Protein AF-Q56RC5-F1 (afdb_monomer_lite)

Radius of gyration: 25.07 Å; chains: 1; bounding box: 56×53×91 Å

Structure (mmCIF, N/CA/C/O backbone):
data_A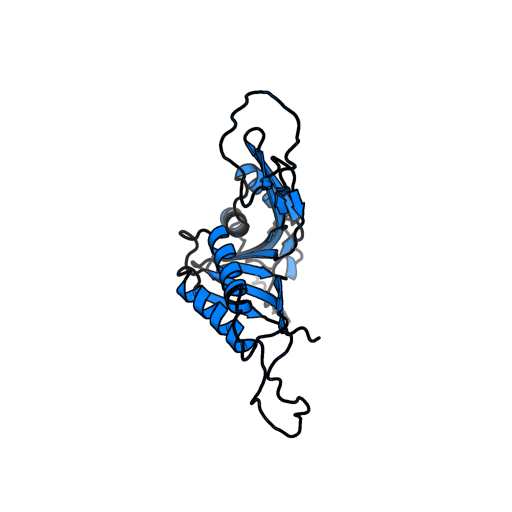F-Q56RC5-F1
#
_entry.id   AF-Q56RC5-F1
#
loop_
_atom_site.group_PDB
_atom_site.id
_atom_site.type_symbol
_atom_site.label_atom_id
_atom_site.label_alt_id
_atom_site.label_comp_id
_atom_site.label_asym_id
_atom_site.label_entity_id
_atom_site.label_seq_id
_atom_site.pdbx_PDB_ins_code
_atom_site.Cartn_x
_atom_site.Cartn_y
_atom_site.Cartn_z
_atom_site.occupancy
_atom_site.B_iso_or_equiv
_atom_site.auth_seq_id
_atom_site.auth_comp_id
_atom_site.auth_asym_id
_atom_site.auth_atom_id
_atom_site.pdbx_PDB_model_num
ATOM 1 N N . SER A 1 1 ? -9.775 -15.243 53.673 1.00 42.72 1 SER A N 1
ATOM 2 C CA . SER A 1 1 ? -10.364 -15.291 52.325 1.00 42.72 1 SER A CA 1
ATOM 3 C C . SER A 1 1 ? -9.288 -15.852 51.428 1.00 42.72 1 SER A C 1
ATOM 5 O O . SER A 1 1 ? -8.198 -15.303 51.461 1.00 42.72 1 SER A O 1
ATOM 7 N N . MET A 1 2 ? -9.510 -17.023 50.835 1.00 41.56 2 MET A N 1
ATOM 8 C CA . MET A 1 2 ? -8.456 -17.802 50.181 1.00 41.56 2 MET A CA 1
ATOM 9 C C . MET A 1 2 ? -8.040 -17.132 48.871 1.00 41.56 2 MET A C 1
ATOM 11 O O . MET A 1 2 ? -8.874 -16.951 47.986 1.00 41.56 2 MET A O 1
ATOM 15 N N . ASP A 1 3 ? -6.760 -16.778 48.789 1.00 47.88 3 ASP A N 1
ATOM 16 C CA . ASP A 1 3 ? -6.066 -16.433 47.554 1.00 47.88 3 ASP A CA 1
ATOM 17 C C . ASP A 1 3 ? -6.242 -17.578 46.552 1.00 47.88 3 ASP A C 1
ATOM 19 O O . ASP A 1 3 ? -5.726 -18.682 46.741 1.00 47.88 3 ASP A O 1
ATOM 23 N N . GLY A 1 4 ? -7.010 -17.323 45.494 1.00 48.72 4 GLY A N 1
ATOM 24 C CA . GLY A 1 4 ? -7.073 -18.195 44.331 1.00 48.72 4 GLY A CA 1
ATOM 25 C C . GLY A 1 4 ? -5.744 -18.115 43.596 1.00 48.72 4 GLY A C 1
ATOM 26 O O . GLY A 1 4 ? -5.553 -17.232 42.768 1.00 48.72 4 GLY A O 1
ATOM 27 N N . GLN A 1 5 ? -4.816 -19.014 43.923 1.00 48.03 5 GLN A N 1
ATOM 28 C CA . GLN A 1 5 ? -3.628 -19.244 43.110 1.00 48.03 5 GLN A CA 1
ATOM 29 C C . GLN A 1 5 ? -4.088 -19.736 41.733 1.00 48.03 5 GLN A C 1
ATOM 31 O O . GLN A 1 5 ? -4.432 -20.909 41.571 1.00 48.03 5 GLN A O 1
ATOM 36 N N . GLU A 1 6 ? -4.137 -18.831 40.752 1.00 65.00 6 GLU A N 1
ATOM 37 C CA . GLU A 1 6 ? -4.273 -19.209 39.348 1.00 65.00 6 GLU A CA 1
ATOM 38 C C . GLU A 1 6 ? -3.138 -20.180 39.019 1.00 65.00 6 GLU A C 1
ATOM 40 O O . GLU A 1 6 ? -1.955 -19.889 39.207 1.00 65.00 6 GLU A O 1
ATOM 45 N N . THR A 1 7 ? -3.514 -21.384 38.595 1.00 65.19 7 THR A N 1
ATOM 46 C CA . THR A 1 7 ? -2.559 -22.397 38.158 1.00 65.19 7 THR A CA 1
ATOM 47 C C . THR A 1 7 ? -1.803 -21.820 36.960 1.00 65.19 7 THR A C 1
ATOM 49 O O . THR A 1 7 ? -2.458 -21.324 36.040 1.00 65.19 7 THR A O 1
ATOM 52 N N . PRO A 1 8 ? -0.457 -21.852 36.937 1.00 68.81 8 PRO A N 1
ATOM 53 C CA . PRO A 1 8 ? 0.296 -21.305 35.818 1.00 68.81 8 PRO A CA 1
ATOM 54 C C . PRO A 1 8 ? -0.155 -21.967 34.515 1.00 68.81 8 PRO A C 1
ATOM 56 O O . PRO A 1 8 ? -0.163 -23.197 34.412 1.00 68.81 8 PRO A O 1
ATOM 59 N N . LEU A 1 9 ? -0.553 -21.159 33.532 1.00 78.12 9 LEU A N 1
ATOM 60 C CA . LEU A 1 9 ? -0.910 -21.665 32.211 1.00 78.12 9 LEU A CA 1
ATOM 61 C C . LEU A 1 9 ? 0.320 -22.334 31.580 1.00 78.12 9 LEU A C 1
ATOM 63 O O . LEU A 1 9 ? 1.418 -21.784 31.603 1.00 78.12 9 LEU A O 1
ATOM 67 N N . GLN A 1 10 ? 0.131 -23.520 30.994 1.00 88.62 10 GLN A N 1
ATOM 68 C CA . GLN A 1 10 ? 1.200 -24.265 30.314 1.00 88.62 10 GLN A CA 1
ATOM 69 C C . GLN A 1 10 ? 1.720 -23.545 29.057 1.00 88.62 10 GLN A C 1
ATOM 71 O O . GLN A 1 10 ? 2.842 -23.794 28.618 1.00 88.62 10 GLN A O 1
ATOM 76 N N . TYR A 1 11 ? 0.902 -22.668 28.474 1.00 90.06 11 TYR A N 1
ATOM 77 C CA . TYR A 1 11 ? 1.178 -21.960 27.231 1.00 90.06 11 TYR A CA 1
ATOM 78 C C . TYR A 1 11 ? 0.829 -20.479 27.377 1.00 90.06 11 TYR A C 1
ATOM 80 O O . TYR A 1 11 ? -0.137 -20.132 28.058 1.00 90.06 11 TYR A O 1
ATOM 88 N N . GLU A 1 12 ? 1.590 -19.621 26.698 1.00 92.31 12 GLU A N 1
ATOM 89 C CA . GLU A 1 12 ? 1.395 -18.172 26.679 1.00 92.31 12 GLU A CA 1
ATOM 90 C C . GLU A 1 12 ? 1.055 -17.691 25.263 1.00 92.31 12 GLU A C 1
ATOM 92 O O . GLU A 1 12 ? 1.672 -18.105 24.280 1.00 92.31 12 GLU A O 1
ATOM 97 N N . ILE A 1 13 ? 0.073 -16.794 25.161 1.00 94.06 13 ILE A N 1
ATOM 98 C CA . ILE A 1 13 ? -0.260 -16.090 23.920 1.00 94.06 13 ILE A CA 1
ATOM 99 C C . ILE A 1 13 ? 0.761 -14.966 23.696 1.00 94.06 13 ILE A C 1
ATOM 101 O O . ILE A 1 13 ? 0.729 -13.960 24.408 1.00 94.06 13 ILE A O 1
ATOM 105 N N . THR A 1 14 ? 1.629 -15.124 22.692 1.00 95.00 14 THR A N 1
ATOM 106 C CA . THR A 1 14 ? 2.654 -14.130 22.321 1.00 95.00 14 THR A CA 1
ATOM 107 C C . THR A 1 14 ? 2.113 -12.996 21.453 1.00 95.00 14 THR A C 1
ATOM 109 O O . THR A 1 14 ? 2.645 -11.891 21.494 1.00 95.00 14 THR A O 1
ATOM 112 N N . ASP A 1 15 ? 1.075 -13.265 20.659 1.00 95.94 15 ASP A N 1
ATOM 113 C CA . ASP A 1 15 ? 0.383 -12.263 19.851 1.00 95.94 15 ASP A CA 1
ATOM 114 C C . ASP A 1 15 ? -1.086 -12.653 19.647 1.00 95.94 15 ASP A C 1
ATOM 116 O O . ASP A 1 15 ? -1.429 -13.838 19.607 1.00 95.94 15 ASP A O 1
ATOM 120 N N . HIS A 1 16 ? -1.957 -11.654 19.548 1.00 96.69 16 HIS A N 1
ATOM 121 C CA . HIS A 1 16 ? -3.401 -11.827 19.418 1.00 96.69 16 HIS A CA 1
ATOM 122 C C . HIS A 1 16 ? -4.045 -10.607 18.775 1.00 96.69 16 HIS A C 1
ATOM 124 O O . HIS A 1 16 ? -3.599 -9.474 18.928 1.00 96.69 16 HIS A O 1
ATOM 130 N N . GLY A 1 17 ? -5.155 -10.835 18.092 1.00 97.19 17 GLY A N 1
ATOM 131 C CA . GLY A 1 17 ? -5.924 -9.785 17.451 1.00 97.19 17 GLY A CA 1
ATOM 132 C C . GLY A 1 17 ? -7.141 -10.389 16.777 1.00 97.19 17 GLY A C 1
ATOM 133 O O . GLY A 1 17 ? -7.141 -11.559 16.399 1.00 97.19 17 GLY A O 1
ATOM 134 N N . TYR A 1 18 ? -8.201 -9.607 16.655 1.00 98.69 18 TYR A N 1
ATOM 135 C CA . TYR A 1 18 ? -9.416 -10.040 15.975 1.00 98.69 18 TYR A CA 1
ATOM 136 C C . TYR A 1 18 ? -10.035 -8.865 15.235 1.00 98.69 18 TYR A C 1
ATOM 138 O O . TYR A 1 18 ? -9.821 -7.706 15.592 1.00 98.69 18 TYR A O 1
ATOM 146 N N . GLY A 1 19 ? -10.819 -9.152 14.202 1.00 98.44 19 GLY A N 1
ATOM 147 C CA . GLY A 1 19 ? -11.221 -8.092 13.302 1.00 98.44 19 GLY A CA 1
ATOM 148 C C . GLY A 1 19 ? -12.269 -8.459 12.276 1.00 98.44 19 GLY A C 1
ATOM 149 O O . GLY A 1 19 ? -12.891 -9.525 12.317 1.00 98.44 19 GLY A O 1
ATOM 150 N N . LYS A 1 20 ? -12.459 -7.531 11.345 1.00 98.56 20 LYS A N 1
ATOM 151 C CA . LYS A 1 20 ? -13.287 -7.704 10.162 1.00 98.56 20 LYS A CA 1
ATOM 152 C C . LYS A 1 20 ? -12.481 -7.341 8.926 1.00 98.56 20 LYS A C 1
ATOM 154 O O . LYS A 1 20 ? -12.003 -6.220 8.827 1.00 98.56 20 LYS A O 1
ATOM 159 N N . ASP A 1 21 ? -12.444 -8.264 7.976 1.00 98.25 21 ASP A N 1
ATOM 160 C CA . ASP A 1 21 ? -11.814 -8.081 6.671 1.00 98.25 21 ASP A CA 1
ATOM 161 C C . ASP A 1 21 ? -12.844 -7.934 5.548 1.00 98.25 21 ASP A C 1
ATOM 163 O O . ASP A 1 21 ? -14.040 -8.211 5.727 1.00 98.25 21 ASP A O 1
ATOM 167 N N . ALA A 1 22 ? -12.356 -7.516 4.379 1.00 97.12 22 ALA A N 1
ATOM 168 C CA . ALA A 1 22 ? -13.111 -7.398 3.133 1.00 97.12 22 ALA A CA 1
ATOM 169 C C . ALA A 1 22 ? -14.360 -6.495 3.230 1.00 97.12 22 ALA A C 1
ATOM 171 O O . ALA A 1 22 ? -15.379 -6.732 2.568 1.00 97.12 22 ALA A O 1
ATOM 172 N N . VAL A 1 23 ? -14.312 -5.440 4.056 1.00 98.62 23 VAL A N 1
ATOM 173 C CA . VAL A 1 23 ? -15.400 -4.457 4.149 1.00 98.62 23 VAL A CA 1
ATOM 174 C C . VAL A 1 23 ? -15.303 -3.489 2.973 1.00 98.62 23 VAL A C 1
ATOM 176 O O . VAL A 1 23 ? -14.521 -2.542 2.992 1.00 98.62 23 VAL A O 1
ATOM 179 N N . LYS A 1 24 ? -16.117 -3.717 1.938 1.00 98.19 24 LYS A N 1
ATOM 180 C CA . LYS A 1 24 ? -16.166 -2.852 0.750 1.00 98.19 24 LYS A CA 1
ATOM 181 C C . LYS A 1 24 ? -16.996 -1.601 1.003 1.00 98.19 24 LYS A C 1
ATOM 183 O O . LYS A 1 24 ? -18.137 -1.703 1.463 1.00 98.19 24 LYS A O 1
ATOM 188 N N . VAL A 1 25 ? -16.453 -0.436 0.657 1.00 97.94 25 VAL A N 1
ATOM 189 C CA . VAL A 1 25 ? -17.131 0.861 0.761 1.00 97.94 25 VAL A CA 1
ATOM 190 C C . VAL A 1 25 ? -16.877 1.710 -0.483 1.00 97.94 25 VAL A C 1
ATOM 192 O O . VAL A 1 25 ? -15.740 2.017 -0.816 1.00 97.94 25 VAL A O 1
ATOM 195 N N . LEU A 1 26 ? -17.955 2.128 -1.152 1.00 97.56 26 LEU A N 1
ATOM 196 C CA . LEU A 1 26 ? -17.929 3.089 -2.255 1.00 97.56 26 LEU A CA 1
ATOM 197 C C . LEU A 1 26 ? -18.498 4.427 -1.771 1.00 97.56 26 LEU A C 1
ATOM 199 O O . LEU A 1 26 ? -19.685 4.534 -1.455 1.00 97.56 26 LEU A O 1
ATOM 203 N N . HIS A 1 27 ? -17.664 5.461 -1.752 1.00 95.56 27 HIS A N 1
ATOM 204 C CA . HIS A 1 27 ? -18.068 6.832 -1.470 1.00 95.56 27 HIS A CA 1
ATOM 205 C C . HIS A 1 27 ? -18.223 7.620 -2.777 1.00 95.56 27 HIS A C 1
ATOM 207 O O . HIS A 1 27 ? -17.307 7.673 -3.597 1.00 95.56 27 HIS A O 1
ATOM 213 N N . VAL A 1 28 ? -19.388 8.251 -2.971 1.00 95.88 28 VAL A N 1
ATOM 214 C CA . VAL A 1 28 ? -19.720 9.033 -4.175 1.00 95.88 28 VAL A CA 1
ATOM 215 C C . VAL A 1 28 ? -20.027 10.477 -3.787 1.00 95.88 28 VAL A C 1
ATOM 217 O O . VAL A 1 28 ? -21.023 10.736 -3.111 1.00 95.88 28 VAL A O 1
ATOM 220 N N . SER A 1 29 ? -19.228 11.429 -4.274 1.00 94.06 29 SER A N 1
ATOM 221 C CA . SER A 1 29 ? -19.516 12.862 -4.145 1.00 94.06 29 SER A CA 1
ATOM 222 C C . SER A 1 29 ? -20.181 13.380 -5.417 1.00 94.06 29 SER A C 1
ATOM 224 O O . SER A 1 29 ? -19.635 13.243 -6.513 1.00 94.06 29 SER A O 1
ATOM 226 N N . ARG A 1 30 ? -21.368 13.979 -5.284 1.00 94.88 30 ARG A N 1
ATOM 227 C CA . ARG A 1 30 ? -22.126 14.564 -6.400 1.00 94.88 30 ARG A CA 1
ATOM 228 C C . ARG A 1 30 ? -22.114 16.083 -6.264 1.00 94.88 30 ARG A C 1
ATOM 230 O O . ARG A 1 30 ? -22.795 16.623 -5.395 1.00 94.88 30 ARG A O 1
ATOM 237 N N . LYS A 1 31 ? -21.317 16.766 -7.091 1.00 91.12 31 LYS A N 1
ATOM 238 C CA . LYS A 1 31 ? -21.230 18.233 -7.138 1.00 91.12 31 LYS A CA 1
ATOM 239 C C . LYS A 1 31 ? -21.638 18.707 -8.533 1.00 91.12 31 LYS A C 1
ATOM 241 O O . LYS A 1 31 ? -20.814 18.791 -9.439 1.00 91.12 31 LYS A O 1
ATOM 246 N N . GLY A 1 32 ? -22.930 18.984 -8.709 1.00 95.31 32 GLY A N 1
ATOM 247 C CA . GLY A 1 32 ? -23.494 19.245 -10.036 1.00 95.31 32 GLY A CA 1
ATOM 248 C C . GLY A 1 32 ? -23.381 18.009 -10.945 1.00 95.31 32 GLY A C 1
ATOM 249 O O . GLY A 1 32 ? -23.495 16.891 -10.441 1.00 95.31 32 GLY A O 1
ATOM 250 N N . PRO A 1 33 ? -23.155 18.173 -12.263 1.00 95.25 33 PRO A N 1
ATOM 251 C CA . PRO A 1 33 ? -23.098 17.044 -13.194 1.00 95.25 33 PRO A CA 1
ATOM 252 C C . PRO A 1 33 ? -21.848 16.171 -13.018 1.00 95.25 33 PRO A C 1
ATOM 254 O O . PRO A 1 33 ? -21.866 15.006 -13.415 1.00 95.25 33 PRO A O 1
ATOM 257 N N . VAL A 1 34 ? -20.771 16.712 -12.434 1.00 95.31 34 VAL A N 1
ATOM 258 C CA . VAL A 1 34 ? -19.493 16.014 -12.259 1.00 95.31 34 VAL A CA 1
ATOM 259 C C . VAL A 1 34 ? -19.485 15.281 -10.918 1.00 95.31 34 VAL A C 1
ATOM 261 O O . VAL A 1 34 ? -19.552 15.886 -9.847 1.00 95.31 34 VAL A O 1
ATOM 264 N N . HIS A 1 35 ? -19.388 13.956 -10.969 1.00 96.25 35 HIS A N 1
ATOM 265 C CA . HIS A 1 35 ? -19.308 13.100 -9.787 1.00 96.25 35 HIS A CA 1
ATOM 266 C C . HIS A 1 35 ? -17.870 12.639 -9.557 1.00 96.25 35 HIS A C 1
ATOM 268 O O . HIS A 1 35 ? -17.143 12.407 -10.521 1.00 96.25 35 HIS A O 1
ATOM 274 N N . THR A 1 36 ? -17.464 12.437 -8.306 1.00 95.38 36 THR A N 1
ATOM 275 C CA . THR A 1 36 ? -16.214 11.747 -7.947 1.00 95.38 36 THR A CA 1
ATOM 276 C C . THR A 1 36 ? -16.521 10.501 -7.128 1.00 95.38 36 THR A C 1
ATOM 278 O O . THR A 1 36 ? -17.512 10.468 -6.394 1.00 95.38 36 THR A O 1
ATOM 281 N N . ILE A 1 37 ? -15.685 9.472 -7.272 1.00 96.00 37 ILE A N 1
ATOM 282 C CA . ILE A 1 37 ? -15.816 8.219 -6.531 1.00 96.00 37 ILE A CA 1
ATOM 283 C C . ILE A 1 37 ? -14.500 7.829 -5.874 1.00 96.00 37 ILE A C 1
ATOM 285 O O . ILE A 1 37 ? -13.430 8.140 -6.399 1.00 96.00 37 ILE A O 1
ATOM 289 N N . GLN A 1 38 ? -14.611 7.122 -4.757 1.00 95.62 38 GLN A N 1
ATOM 290 C CA . GLN A 1 38 ? -13.535 6.361 -4.133 1.00 95.62 38 GLN A CA 1
ATOM 291 C C . GLN A 1 38 ? -14.131 5.059 -3.618 1.00 95.62 38 GLN A C 1
ATOM 293 O O . GLN A 1 38 ? -15.121 5.088 -2.888 1.00 95.62 38 GLN A O 1
ATOM 298 N N . GLU A 1 39 ? -13.560 3.931 -4.025 1.00 97.56 39 GLU A N 1
ATOM 299 C CA . GLU A 1 39 ? -13.955 2.617 -3.529 1.00 97.56 39 GLU A CA 1
ATOM 300 C C . GLU A 1 39 ? -12.772 1.969 -2.833 1.00 97.56 39 GLU A C 1
ATOM 302 O O . GLU A 1 39 ? -11.698 1.869 -3.426 1.00 97.56 39 GLU A O 1
ATOM 307 N N . PHE A 1 40 ? -12.988 1.552 -1.589 1.00 98.31 40 PHE A N 1
ATOM 308 C CA . PHE A 1 40 ? -11.993 0.914 -0.743 1.00 98.31 40 PHE A CA 1
ATOM 309 C C . PHE A 1 40 ? -12.467 -0.460 -0.279 1.00 98.31 40 PHE A C 1
ATOM 311 O O . PHE A 1 40 ? -13.663 -0.683 -0.067 1.00 98.31 40 PHE A O 1
ATOM 318 N N . GLU A 1 41 ? -11.507 -1.342 -0.041 1.00 98.56 41 GLU A N 1
ATOM 319 C CA . GLU A 1 41 ? -11.674 -2.549 0.755 1.00 98.56 41 GLU A CA 1
ATOM 320 C C . GLU A 1 41 ? -10.912 -2.376 2.071 1.00 98.56 41 GLU A C 1
ATOM 322 O O . GLU A 1 41 ? -9.729 -2.043 2.068 1.00 98.56 41 GLU A O 1
ATOM 327 N N . VAL A 1 42 ? -11.617 -2.523 3.195 1.00 98.81 42 VAL A N 1
ATOM 328 C CA . VAL A 1 42 ? -11.118 -2.167 4.531 1.00 98.81 42 VAL A CA 1
ATOM 329 C C . VAL A 1 42 ? -11.043 -3.405 5.422 1.00 98.81 42 VAL A C 1
ATOM 331 O O . VAL A 1 42 ? -12.005 -4.178 5.497 1.00 98.81 42 VAL A O 1
ATOM 334 N N . GLY A 1 43 ? -9.918 -3.548 6.120 1.00 98.81 43 GLY A N 1
ATOM 335 C CA . GLY A 1 43 ? -9.703 -4.464 7.235 1.00 98.81 43 GLY A CA 1
ATOM 336 C C . GLY A 1 43 ? -9.518 -3.687 8.539 1.00 98.81 43 GLY A C 1
ATOM 337 O O . GLY A 1 43 ? -8.809 -2.682 8.565 1.00 98.81 43 GLY A O 1
ATOM 338 N N . THR A 1 44 ? -10.172 -4.115 9.617 1.00 98.81 44 THR A N 1
ATOM 339 C CA . THR A 1 44 ? -9.993 -3.544 10.962 1.00 98.81 44 THR A CA 1
ATOM 340 C C . THR A 1 44 ? -9.686 -4.653 11.952 1.00 98.81 44 THR A C 1
ATOM 342 O O . THR A 1 44 ? -10.523 -5.535 12.132 1.00 98.81 44 THR A O 1
ATOM 345 N N . HIS A 1 45 ? -8.546 -4.583 12.635 1.00 98.81 45 HIS A N 1
ATOM 346 C CA . HIS A 1 45 ? -8.123 -5.549 13.648 1.00 98.81 45 HIS A CA 1
ATOM 347 C C . HIS A 1 45 ? -7.805 -4.833 14.955 1.00 98.81 45 HIS A C 1
ATOM 349 O O . HIS A 1 45 ? -7.144 -3.796 14.976 1.00 98.81 45 HIS A O 1
ATOM 355 N N . LEU A 1 46 ? -8.305 -5.382 16.058 1.00 98.81 46 LEU A N 1
ATOM 356 C CA . LEU A 1 46 ? -8.150 -4.833 17.397 1.00 98.81 46 LEU A CA 1
ATOM 357 C C . LEU A 1 46 ? -7.399 -5.825 18.281 1.00 98.81 46 LEU A C 1
ATOM 359 O O . LEU A 1 46 ? -7.725 -7.016 18.312 1.00 98.81 46 LEU A O 1
ATOM 363 N N . LYS A 1 47 ? -6.451 -5.304 19.058 1.00 98.50 47 LYS A N 1
ATOM 364 C CA . LYS A 1 47 ? -5.830 -5.995 20.189 1.00 98.50 47 LYS A CA 1
ATOM 365 C C . LYS A 1 47 ? -6.408 -5.431 21.480 1.00 98.50 47 LYS A C 1
ATOM 367 O O . LYS A 1 47 ? -6.511 -4.212 21.633 1.00 98.50 47 LYS A O 1
ATOM 372 N N . LEU A 1 48 ? -6.817 -6.303 22.395 1.00 98.38 48 LEU A N 1
ATOM 373 C CA . LEU A 1 48 ? -7.356 -5.918 23.701 1.00 98.38 48 LEU A CA 1
ATOM 374 C C . LEU A 1 48 ? -6.331 -6.205 24.798 1.00 98.38 48 LEU A C 1
ATOM 376 O O . LEU A 1 48 ? -5.575 -7.171 24.690 1.00 98.38 48 LEU A O 1
ATOM 380 N N . TYR A 1 49 ? -6.366 -5.420 25.879 1.00 97.06 49 TYR A N 1
ATOM 381 C CA . TYR A 1 49 ? -5.521 -5.669 27.054 1.00 97.06 49 TYR A CA 1
ATOM 382 C C . TYR A 1 49 ? -5.847 -6.999 27.744 1.00 97.06 49 TYR A C 1
ATOM 384 O O . TYR A 1 49 ? -4.952 -7.722 28.182 1.00 97.06 49 TYR A O 1
ATOM 392 N N . SER A 1 50 ? -7.139 -7.316 27.869 1.00 96.00 50 SER A N 1
ATOM 393 C CA . SER A 1 50 ? -7.582 -8.592 28.427 1.00 96.00 50 SER A CA 1
ATOM 394 C C . SER A 1 50 ? -7.493 -9.697 27.379 1.00 96.00 50 SER A C 1
ATOM 396 O O . SER A 1 50 ? -7.750 -9.458 26.203 1.00 96.00 50 SER A O 1
ATOM 398 N N . LYS A 1 51 ? -7.188 -10.916 27.834 1.00 96.50 51 LYS A N 1
ATOM 399 C CA . LYS A 1 51 ? -7.220 -12.153 27.035 1.00 96.50 51 LYS A CA 1
ATOM 400 C C . LYS A 1 51 ? -8.292 -13.135 27.539 1.00 96.50 51 LYS A C 1
ATOM 402 O O . LYS A 1 51 ? -8.181 -14.346 27.353 1.00 96.50 51 LYS A O 1
ATOM 407 N N . LYS A 1 52 ? -9.298 -12.643 28.278 1.00 96.31 52 LYS A N 1
ATOM 408 C CA . LYS A 1 52 ? -10.342 -13.478 28.910 1.00 96.31 52 LYS A CA 1
ATOM 409 C C . LYS A 1 52 ? -11.297 -14.118 27.896 1.00 96.31 52 LYS A C 1
ATOM 411 O O . LYS A 1 52 ? -11.893 -15.153 28.175 1.00 96.31 52 LYS A O 1
ATOM 416 N N . ASP A 1 53 ? -11.426 -13.519 26.723 1.00 97.56 53 ASP A N 1
ATOM 417 C CA . ASP A 1 53 ? -12.064 -14.096 25.545 1.00 97.56 53 ASP A CA 1
ATOM 418 C C . ASP A 1 53 ? -11.350 -15.384 25.106 1.00 97.56 53 ASP A C 1
ATOM 420 O O . ASP A 1 53 ? -12.010 -16.402 24.917 1.00 97.56 53 ASP A O 1
ATOM 424 N N . TYR A 1 54 ? -10.014 -15.386 25.067 1.00 96.38 54 TYR A N 1
ATOM 425 C CA . TYR A 1 54 ? -9.221 -16.577 24.739 1.00 96.38 54 TYR A CA 1
ATOM 426 C C . TYR A 1 54 ? -9.214 -17.614 25.866 1.00 96.38 54 TYR A C 1
ATOM 428 O O . TYR A 1 54 ? -9.533 -18.778 25.637 1.00 96.38 54 TYR A O 1
ATOM 436 N N . TYR A 1 55 ? -8.852 -17.214 27.089 1.00 95.12 55 TYR A N 1
ATOM 437 C CA . TYR A 1 55 ? -8.641 -18.172 28.181 1.00 95.12 55 TYR A CA 1
ATOM 438 C C . TYR A 1 55 ? -9.939 -18.688 28.814 1.00 95.12 55 TYR A C 1
ATOM 440 O O . TYR A 1 55 ? -9.956 -19.794 29.347 1.00 95.12 55 TYR A O 1
ATOM 448 N N . GLN A 1 56 ? -11.015 -17.895 28.790 1.00 96.25 56 GLN A N 1
ATOM 449 C CA . GLN A 1 56 ? -12.257 -18.189 29.520 1.00 96.25 56 GLN A CA 1
ATOM 450 C C . GLN A 1 56 ? -13.504 -18.180 28.622 1.00 96.25 56 GLN A C 1
ATOM 452 O O . GLN A 1 56 ? -14.601 -18.444 29.112 1.00 96.25 56 GLN A O 1
ATOM 457 N N . GLY A 1 57 ? -13.384 -17.834 27.334 1.00 96.88 57 GLY A N 1
ATOM 458 C CA . GLY A 1 57 ? -14.545 -17.640 26.459 1.00 96.88 57 GLY A CA 1
ATOM 459 C C . GLY A 1 57 ? -15.421 -16.447 26.860 1.00 96.88 57 GLY A C 1
ATOM 460 O O . GLY A 1 57 ? -16.603 -16.395 26.513 1.00 96.88 57 GLY A O 1
ATOM 461 N N . ASN A 1 58 ? -14.884 -15.498 27.635 1.00 97.94 58 ASN A N 1
ATOM 462 C CA . ASN A 1 58 ? -15.646 -14.366 28.153 1.00 97.94 58 ASN A CA 1
ATOM 463 C C . ASN A 1 58 ? -15.609 -13.175 27.183 1.00 97.94 58 ASN A C 1
ATOM 465 O O . ASN A 1 58 ? -14.672 -12.381 27.172 1.00 97.94 58 ASN A O 1
ATOM 469 N N . ASN A 1 59 ? -16.695 -12.995 26.434 1.00 98.44 59 ASN A N 1
ATOM 470 C CA . ASN A 1 59 ? -16.791 -11.989 25.373 1.00 98.44 59 ASN A CA 1
ATOM 471 C C . ASN A 1 59 ? -17.159 -10.568 25.845 1.00 98.44 59 ASN A C 1
ATOM 473 O O . ASN A 1 59 ? -17.476 -9.721 25.015 1.00 98.44 59 ASN A O 1
ATOM 477 N N . SER A 1 60 ? -17.163 -10.274 27.150 1.00 98.12 60 SER A N 1
ATOM 478 C CA . SER A 1 60 ? -17.654 -8.975 27.657 1.00 98.12 60 SER A CA 1
ATOM 479 C C . SER A 1 60 ? -16.838 -7.748 27.219 1.00 98.12 60 SER A C 1
ATOM 481 O O . SER A 1 60 ? -17.381 -6.647 27.240 1.00 98.12 60 SER A O 1
ATOM 483 N N . ASP A 1 61 ? -15.590 -7.931 26.773 1.00 98.12 61 ASP A N 1
ATOM 484 C CA . ASP A 1 61 ? -14.750 -6.853 26.214 1.00 98.12 61 ASP A CA 1
ATOM 485 C C . ASP A 1 61 ? -14.718 -6.869 24.669 1.00 98.12 61 ASP A C 1
ATOM 487 O O . ASP A 1 61 ? -14.028 -6.068 24.045 1.00 98.12 61 ASP A O 1
ATOM 491 N N . ILE A 1 62 ? -15.445 -7.783 24.017 1.00 98.62 62 ILE A N 1
ATOM 492 C CA . ILE A 1 62 ? -15.405 -7.924 22.558 1.00 98.62 62 ILE A CA 1
ATOM 493 C C . ILE A 1 62 ? -16.267 -6.852 21.884 1.00 98.62 62 ILE A C 1
ATOM 495 O O . ILE A 1 62 ? -17.493 -6.818 22.006 1.00 98.62 62 ILE A O 1
ATOM 499 N N . VAL A 1 63 ? -15.625 -6.031 21.055 1.00 98.56 63 VAL A N 1
ATOM 500 C CA . VAL A 1 63 ? -16.278 -5.193 20.049 1.00 98.56 63 VAL A CA 1
ATOM 501 C C . VAL A 1 63 ? -16.598 -6.073 18.845 1.00 98.56 63 VAL A C 1
ATOM 503 O O . VAL A 1 63 ? -15.748 -6.297 17.983 1.00 98.56 63 VAL A O 1
ATOM 506 N N . ALA A 1 64 ? -17.834 -6.574 18.787 1.00 98.62 64 ALA A N 1
ATOM 507 C CA . ALA A 1 64 ? -18.290 -7.484 17.735 1.00 98.62 64 ALA A CA 1
ATOM 508 C C . ALA A 1 64 ? -17.830 -7.049 16.329 1.00 98.62 64 ALA A C 1
ATOM 510 O O . ALA A 1 64 ? -17.918 -5.875 15.963 1.00 98.62 64 ALA A O 1
ATOM 511 N N . THR A 1 65 ? -17.382 -8.001 15.510 1.00 98.44 65 THR A N 1
ATOM 512 C CA . THR A 1 65 ? -16.833 -7.717 14.170 1.00 98.44 65 THR A CA 1
ATOM 513 C C . THR A 1 65 ? -17.872 -7.083 13.236 1.00 98.44 65 THR A C 1
ATOM 515 O O . THR A 1 65 ? -17.527 -6.279 12.370 1.00 98.44 65 THR A O 1
ATOM 518 N N . ASP A 1 66 ? -19.165 -7.360 13.450 1.00 98.56 66 ASP A N 1
ATOM 519 C CA . ASP A 1 66 ? -20.254 -6.653 12.766 1.00 98.56 66 ASP A CA 1
ATOM 520 C C . ASP A 1 66 ? -20.338 -5.173 13.171 1.00 98.56 66 ASP A C 1
ATOM 522 O O . ASP A 1 66 ? -20.524 -4.308 12.317 1.00 98.56 66 ASP A O 1
ATOM 526 N N . SER A 1 67 ? -20.110 -4.852 14.448 1.00 98.62 67 SER A N 1
ATOM 527 C CA . SER A 1 67 ? -20.012 -3.466 14.915 1.00 98.62 67 SER A CA 1
ATOM 528 C C . SER A 1 67 ? -18.814 -2.751 14.296 1.00 98.62 67 SER A C 1
ATOM 530 O O . SER A 1 67 ? -18.954 -1.597 13.902 1.00 98.62 67 SER A O 1
ATOM 532 N N . GLN A 1 68 ? -17.669 -3.424 14.131 1.00 98.75 68 GLN A N 1
ATOM 533 C CA . GLN A 1 68 ? -16.511 -2.851 13.432 1.00 98.75 68 GLN A CA 1
ATOM 534 C C . GLN A 1 68 ? -16.847 -2.516 11.966 1.00 98.75 68 GLN A C 1
ATOM 536 O O . GLN A 1 68 ? -16.643 -1.382 11.533 1.00 98.75 68 GLN A O 1
ATOM 541 N N . LYS A 1 69 ? -17.482 -3.447 11.235 1.00 98.75 69 LYS A N 1
ATOM 542 C CA . LYS A 1 69 ? -18.018 -3.215 9.878 1.00 98.75 69 LYS A CA 1
ATOM 543 C C . LYS A 1 69 ? -18.965 -2.008 9.835 1.00 98.75 69 LYS A C 1
ATOM 545 O O . LYS A 1 69 ? -18.852 -1.147 8.966 1.00 98.75 69 LYS A O 1
ATOM 550 N N . ASN A 1 70 ? -19.905 -1.932 10.777 1.00 98.56 70 ASN A N 1
ATOM 551 C CA . ASN A 1 70 ? -20.869 -0.833 10.841 1.00 98.56 70 ASN A CA 1
ATOM 552 C C . ASN A 1 70 ? -20.175 0.509 11.126 1.00 98.56 70 ASN A C 1
ATOM 554 O O . ASN A 1 70 ? -20.549 1.520 10.531 1.00 98.56 70 ASN A O 1
ATOM 558 N N . THR A 1 71 ? -19.134 0.527 11.962 1.00 98.62 71 THR A N 1
ATOM 559 C CA . THR A 1 71 ? -18.296 1.711 12.199 1.00 98.62 71 THR A CA 1
ATOM 560 C C . THR A 1 71 ? -17.646 2.207 10.909 1.00 98.62 71 THR A C 1
ATOM 562 O O . THR A 1 71 ? -17.718 3.407 10.643 1.00 98.62 71 THR A O 1
ATOM 565 N N . VAL A 1 72 ? -17.097 1.315 10.071 1.00 98.69 72 VAL A N 1
ATOM 566 C CA . VAL A 1 72 ? -16.537 1.685 8.754 1.00 98.69 72 VAL A CA 1
ATOM 567 C C . VAL A 1 72 ? -17.571 2.448 7.921 1.00 98.69 72 VAL A C 1
ATOM 569 O O . VAL A 1 72 ? -17.306 3.563 7.470 1.00 98.69 72 VAL A O 1
ATOM 572 N N . TYR A 1 73 ? -18.787 1.911 7.785 1.00 98.50 73 TYR A N 1
ATOM 573 C CA . TYR A 1 73 ? -19.854 2.569 7.023 1.00 98.50 73 TYR A CA 1
ATOM 574 C C . TYR A 1 73 ? -20.304 3.903 7.626 1.00 98.50 73 TYR A C 1
ATOM 576 O O . TYR A 1 73 ? -20.515 4.877 6.899 1.00 98.50 73 TYR A O 1
ATOM 584 N N . LEU A 1 74 ? -20.461 3.964 8.950 1.00 98.25 74 LEU A N 1
ATOM 585 C CA . LEU A 1 74 ? -20.930 5.164 9.638 1.00 98.25 74 LEU A CA 1
ATOM 586 C C . LEU A 1 74 ? -19.913 6.305 9.550 1.00 98.25 74 LEU A C 1
ATOM 588 O O . LEU A 1 74 ? -20.313 7.442 9.294 1.00 98.25 74 LEU A O 1
ATOM 592 N N . LEU A 1 75 ? -18.619 6.022 9.724 1.00 98.00 75 LEU A N 1
ATOM 593 C CA . LEU A 1 75 ? -17.573 7.040 9.624 1.00 98.00 75 LEU A CA 1
ATOM 594 C C . LEU A 1 75 ? -17.382 7.512 8.182 1.00 98.00 75 LEU A C 1
ATOM 596 O O . LEU A 1 75 ? -17.348 8.722 7.964 1.00 98.00 75 LEU A O 1
ATOM 600 N N . ALA A 1 76 ? -17.382 6.599 7.202 1.00 97.25 76 ALA A N 1
ATOM 601 C CA . ALA A 1 76 ? -17.345 6.961 5.783 1.00 97.25 76 ALA A CA 1
ATOM 602 C C . ALA A 1 76 ? -18.510 7.886 5.401 1.00 97.25 76 ALA A C 1
ATOM 604 O O . ALA A 1 76 ? -18.320 8.888 4.717 1.00 97.25 76 ALA A O 1
ATOM 605 N N . LYS A 1 77 ? -19.727 7.591 5.878 1.00 95.50 77 LYS A N 1
ATOM 606 C CA . LYS A 1 77 ? -20.904 8.439 5.637 1.00 95.50 77 LYS A CA 1
ATOM 607 C C . LYS A 1 77 ? -20.805 9.795 6.338 1.00 95.50 77 LYS A C 1
ATOM 609 O O . LYS A 1 77 ? -21.253 10.796 5.786 1.00 95.50 77 LYS A O 1
ATOM 614 N N . LYS A 1 78 ? -20.294 9.824 7.572 1.00 95.69 78 LYS A N 1
ATOM 615 C CA . LYS A 1 78 ? -20.286 11.025 8.418 1.00 95.69 78 LYS A CA 1
ATOM 616 C C . LYS A 1 78 ? -19.197 12.020 8.026 1.00 95.69 78 LYS A C 1
ATOM 618 O O . LYS A 1 78 ? -19.454 13.219 8.046 1.00 95.69 78 LYS A O 1
ATOM 623 N N . TYR A 1 79 ? -18.004 11.530 7.710 1.00 94.69 79 TYR A N 1
ATOM 624 C CA . TYR A 1 79 ? -16.822 12.363 7.481 1.00 94.69 79 TYR A CA 1
ATOM 625 C C . TYR A 1 79 ? -16.349 12.355 6.025 1.00 94.69 79 TYR A C 1
ATOM 627 O O . TYR A 1 79 ? -15.507 13.168 5.652 1.00 94.69 79 TYR A O 1
ATOM 635 N N . GLY A 1 80 ? -16.917 11.482 5.192 1.00 92.56 80 GLY A N 1
ATOM 636 C CA . GLY A 1 80 ? -16.432 11.246 3.843 1.00 92.56 80 GLY A CA 1
ATOM 637 C C . GLY A 1 80 ? -15.146 10.426 3.836 1.00 92.56 80 GLY A C 1
ATOM 638 O O . GLY A 1 80 ? -14.680 9.916 4.856 1.00 92.56 80 GLY A O 1
ATOM 639 N N . ILE A 1 81 ? -14.586 10.301 2.641 1.00 92.94 81 ILE A N 1
ATOM 640 C CA . ILE A 1 81 ? -13.329 9.616 2.373 1.00 92.94 81 ILE A CA 1
ATOM 641 C C . ILE A 1 81 ? -12.489 10.552 1.493 1.00 92.94 81 ILE A C 1
ATOM 643 O O . ILE A 1 81 ? -13.042 11.220 0.617 1.00 92.94 81 ILE A O 1
ATOM 647 N N . GLU A 1 82 ? -11.185 10.656 1.773 1.00 91.38 82 GLU A N 1
ATOM 648 C CA . GLU A 1 82 ? -10.245 11.499 1.012 1.00 91.38 82 GLU A CA 1
ATOM 649 C C . GLU A 1 82 ? -9.042 10.700 0.500 1.00 91.38 82 GLU A C 1
ATOM 651 O O . GLU A 1 82 ? -8.728 10.752 -0.686 1.00 91.38 82 GLU A O 1
ATOM 656 N N . SER A 1 83 ? -8.373 9.948 1.370 1.00 96.00 83 SER A N 1
ATOM 657 C CA . SER A 1 83 ? -7.302 9.010 1.020 1.00 96.00 83 SER A CA 1
ATOM 658 C C . SER A 1 83 ? -7.422 7.770 1.913 1.00 96.00 83 SER A C 1
ATOM 660 O O . SER A 1 83 ? -8.050 7.868 2.980 1.00 96.00 83 SER A O 1
ATOM 662 N N . PRO A 1 84 ? -6.864 6.614 1.511 1.00 97.69 84 PRO A N 1
ATOM 663 C CA . PRO A 1 84 ? -6.901 5.417 2.345 1.00 97.69 84 PRO A CA 1
ATOM 664 C C . PRO A 1 84 ? -6.239 5.660 3.712 1.00 97.69 84 PRO A C 1
ATOM 666 O O . PRO A 1 84 ? -6.809 5.289 4.731 1.00 97.69 84 PRO A O 1
ATOM 669 N N . GLU A 1 85 ? -5.120 6.391 3.773 1.00 98.38 85 GLU A N 1
ATOM 670 C CA . GLU A 1 85 ? -4.389 6.713 5.011 1.00 98.38 85 GLU A CA 1
ATOM 671 C C . GLU A 1 85 ? -5.206 7.571 5.971 1.00 98.38 85 GLU A C 1
ATOM 673 O O . GLU A 1 85 ? -5.342 7.228 7.143 1.00 98.38 85 GLU A O 1
ATOM 678 N N . LYS A 1 86 ? -5.802 8.668 5.484 1.00 97.19 86 LYS A N 1
ATOM 679 C CA . LYS A 1 86 ? -6.642 9.534 6.325 1.00 97.19 86 LYS A CA 1
ATOM 680 C C . LYS A 1 86 ? -7.840 8.778 6.887 1.00 97.19 86 LYS A C 1
ATOM 682 O O . LYS A 1 86 ? -8.229 8.995 8.034 1.00 97.19 86 LYS A O 1
ATOM 687 N N . PHE A 1 87 ? -8.431 7.896 6.084 1.00 98.19 87 PHE A N 1
ATOM 688 C CA . PHE A 1 87 ? -9.562 7.093 6.523 1.00 98.19 87 PHE A CA 1
ATOM 689 C C . PHE A 1 87 ? -9.143 6.016 7.535 1.00 98.19 87 PHE A C 1
ATOM 691 O O . PHE A 1 87 ? -9.810 5.849 8.557 1.00 98.19 87 PHE A O 1
ATOM 698 N N . ALA A 1 88 ? -8.006 5.357 7.312 1.00 98.56 88 ALA A N 1
ATOM 699 C CA . ALA A 1 88 ? -7.435 4.376 8.229 1.00 98.56 88 ALA A CA 1
ATOM 700 C C . ALA A 1 88 ? -7.049 4.998 9.585 1.00 98.56 88 ALA A C 1
ATOM 702 O O . ALA A 1 88 ? -7.427 4.471 10.631 1.00 98.56 88 ALA A O 1
ATOM 703 N N . LEU A 1 89 ? -6.406 6.173 9.577 1.00 97.81 89 LEU A N 1
ATOM 704 C CA . LEU A 1 89 ? -6.114 6.979 10.771 1.00 97.81 89 LEU A CA 1
ATOM 705 C C . LEU A 1 89 ? -7.384 7.321 11.558 1.00 97.81 89 LEU A C 1
ATOM 707 O O . LEU A 1 89 ? -7.443 7.131 12.773 1.00 97.81 89 LEU A O 1
ATOM 711 N N . MET A 1 90 ? -8.431 7.780 10.866 1.00 97.81 90 MET A N 1
ATOM 712 C CA . MET A 1 90 ? -9.717 8.101 11.489 1.00 97.81 90 MET A CA 1
ATOM 713 C C . MET A 1 90 ? -10.354 6.876 12.158 1.00 97.81 90 MET A C 1
ATOM 715 O O . MET A 1 90 ? -10.872 6.985 13.273 1.00 97.81 90 MET A O 1
ATOM 719 N N . LEU A 1 91 ? -10.317 5.719 11.494 1.00 98.56 91 LEU A N 1
ATOM 720 C CA . LEU A 1 91 ? -10.840 4.462 12.027 1.00 98.56 91 LEU A CA 1
ATOM 721 C C . LEU A 1 91 ? -10.050 3.994 13.251 1.00 98.56 91 LEU A C 1
ATOM 723 O O . LEU A 1 91 ? -10.652 3.728 14.293 1.00 98.56 91 LEU A O 1
ATOM 727 N N . GLY A 1 92 ? -8.719 3.949 13.157 1.00 98.19 92 GLY A N 1
ATOM 728 C CA . GLY A 1 92 ? -7.856 3.548 14.266 1.00 98.19 92 GLY A CA 1
ATOM 729 C C . GLY A 1 92 ? -8.071 4.445 15.487 1.00 98.19 92 GLY A C 1
ATOM 730 O O . GLY A 1 92 ? -8.363 3.961 16.582 1.00 98.19 92 GLY A O 1
ATOM 731 N N . GLN A 1 93 ? -8.063 5.766 15.287 1.00 97.38 93 GLN A N 1
ATOM 732 C CA . GLN A 1 93 ? -8.292 6.729 16.362 1.00 97.38 93 GLN A CA 1
ATOM 733 C C . GLN A 1 93 ? -9.691 6.590 16.976 1.00 97.38 93 GLN A C 1
ATOM 735 O O . GLN A 1 93 ? -9.849 6.735 18.191 1.00 97.38 93 GLN A O 1
ATOM 740 N N . HIS A 1 94 ? -10.715 6.287 16.169 1.00 98.38 94 HIS A N 1
ATOM 741 C CA . HIS A 1 94 ? -12.060 6.034 16.677 1.00 98.38 94 HIS A CA 1
ATOM 742 C C . HIS A 1 94 ? -12.080 4.861 17.659 1.00 98.38 94 HIS A C 1
ATOM 744 O O . HIS A 1 94 ? -12.622 5.013 18.755 1.00 98.38 94 HIS A O 1
ATOM 750 N N . PHE A 1 95 ? -11.491 3.715 17.300 1.00 98.56 95 PHE A N 1
ATOM 751 C CA . PHE A 1 95 ? -11.496 2.537 18.169 1.00 98.56 95 PHE A CA 1
ATOM 752 C C . PHE A 1 95 ? -10.751 2.793 19.482 1.00 98.56 95 PHE A C 1
ATOM 754 O O . PHE A 1 95 ? -11.300 2.515 20.550 1.00 98.56 95 PHE A O 1
ATOM 761 N N . LEU A 1 96 ? -9.566 3.409 19.423 1.00 97.69 96 LEU A N 1
ATOM 762 C CA . LEU A 1 96 ? -8.783 3.734 20.620 1.00 97.69 96 LEU A CA 1
ATOM 763 C C . LEU A 1 96 ? -9.490 4.752 21.528 1.00 97.69 96 LEU A C 1
ATOM 765 O O . LEU A 1 96 ? -9.451 4.616 22.753 1.00 97.69 96 LEU A O 1
ATOM 769 N N . ASN A 1 97 ? -10.155 5.760 20.961 1.00 97.44 97 ASN A N 1
ATOM 770 C CA . ASN A 1 97 ? -10.863 6.773 21.751 1.00 97.44 97 ASN A CA 1
ATOM 771 C C . ASN A 1 97 ? -12.171 6.247 22.339 1.00 97.44 97 ASN A C 1
ATOM 773 O O . ASN A 1 97 ? -12.572 6.656 23.428 1.00 97.44 97 ASN A O 1
ATOM 777 N N . LYS A 1 98 ? -12.869 5.373 21.609 1.00 98.19 98 LYS A N 1
ATOM 778 C CA . LYS A 1 98 ? -14.189 4.877 22.005 1.00 98.19 98 LYS A CA 1
ATOM 779 C C . LYS A 1 98 ? -14.107 3.775 23.058 1.00 98.19 98 LYS A C 1
ATOM 781 O O . LYS A 1 98 ? -14.973 3.729 23.932 1.00 98.19 98 LYS A O 1
ATOM 786 N N . TYR A 1 99 ? -13.103 2.904 22.970 1.00 98.25 99 TYR A N 1
ATOM 787 C CA . TYR A 1 99 ? -12.985 1.705 23.797 1.00 98.25 99 TYR A CA 1
ATOM 788 C C . TYR A 1 99 ? -11.669 1.725 24.575 1.00 98.25 99 TYR A C 1
ATOM 790 O O . TYR A 1 99 ? -10.606 1.463 24.023 1.00 98.25 99 TYR A O 1
ATOM 798 N N . SER A 1 100 ? -11.732 2.015 25.876 1.00 97.50 100 SER A N 1
ATOM 799 C CA . SER A 1 100 ? -10.544 2.134 26.737 1.00 97.50 100 SER A CA 1
ATOM 800 C C . SER A 1 100 ? -9.736 0.838 26.881 1.00 97.50 100 SER A C 1
ATOM 802 O O . SER A 1 100 ? -8.538 0.900 27.134 1.00 97.50 100 SER A O 1
ATOM 804 N N . HIS A 1 101 ? -10.375 -0.321 26.702 1.00 97.81 101 HIS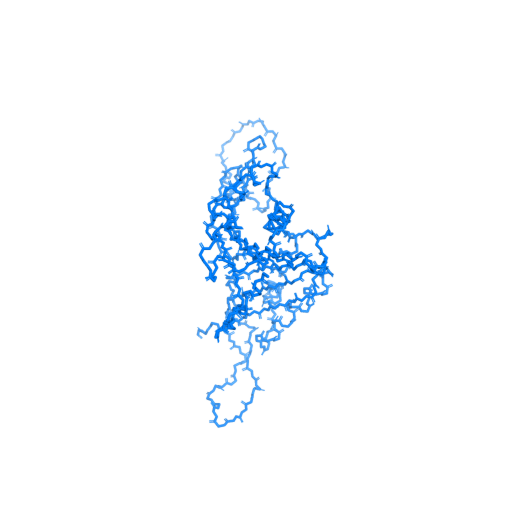 A N 1
ATOM 805 C CA . HIS A 1 101 ? -9.753 -1.647 26.793 1.00 97.81 101 HIS A CA 1
ATOM 806 C C . HIS A 1 101 ? -9.087 -2.112 25.483 1.00 97.81 101 HIS A C 1
ATOM 808 O O . HIS A 1 101 ? -8.430 -3.152 25.481 1.00 97.81 101 HIS A O 1
ATOM 814 N N . VAL A 1 102 ? -9.237 -1.357 24.386 1.00 98.38 102 VAL A N 1
ATOM 815 C CA . VAL A 1 102 ? -8.474 -1.576 23.148 1.00 98.38 102 VAL A CA 1
ATOM 816 C C . VAL A 1 102 ? -7.057 -1.048 23.357 1.00 98.38 102 VAL A C 1
ATOM 818 O O . VAL A 1 102 ? -6.868 0.122 23.702 1.00 98.38 102 VAL A O 1
ATOM 821 N N . GLU A 1 103 ? -6.077 -1.919 23.166 1.00 97.88 103 GLU A N 1
ATOM 822 C CA . GLU A 1 103 ? -4.644 -1.644 23.268 1.00 97.88 103 GLU A CA 1
ATOM 823 C C . GLU A 1 103 ? -4.079 -1.124 21.942 1.00 97.88 103 GLU A C 1
ATOM 825 O O . GLU A 1 103 ? -3.340 -0.140 21.923 1.00 97.88 103 GLU A O 1
ATOM 830 N N . GLU A 1 104 ? -4.457 -1.763 20.836 1.00 98.50 104 GLU A N 1
ATOM 831 C CA . GLU A 1 104 ? -3.969 -1.470 19.489 1.00 98.50 104 GLU A CA 1
ATOM 832 C C . GLU A 1 104 ? -5.121 -1.578 18.488 1.00 98.50 104 GLU A C 1
ATOM 834 O O . GLU A 1 104 ? -5.983 -2.454 18.611 1.00 98.50 104 GLU A O 1
ATOM 839 N N . ALA A 1 105 ? -5.124 -0.696 17.491 1.00 98.62 105 ALA A N 1
ATOM 840 C CA . ALA A 1 105 ? -5.939 -0.831 16.295 1.00 98.62 105 ALA A CA 1
ATOM 841 C C . ALA A 1 105 ? -5.029 -0.831 15.069 1.00 98.62 105 ALA A C 1
ATOM 843 O O . ALA A 1 105 ? -4.283 0.125 14.845 1.00 98.62 105 ALA A O 1
ATOM 844 N N . HIS A 1 106 ? -5.137 -1.889 14.273 1.00 98.75 106 HIS A N 1
ATOM 845 C CA . HIS A 1 106 ? -4.551 -2.000 12.947 1.00 98.75 106 HIS A CA 1
ATOM 846 C C . HIS A 1 106 ? -5.669 -1.871 11.914 1.00 98.75 106 HIS A C 1
ATOM 848 O O . HIS A 1 106 ? -6.684 -2.564 11.980 1.00 98.75 106 HIS A O 1
ATOM 854 N N . VAL A 1 107 ? -5.517 -0.926 10.992 1.00 98.88 107 VAL A N 1
ATOM 855 C CA . VAL A 1 107 ? -6.463 -0.695 9.904 1.00 98.88 107 VAL A CA 1
ATOM 856 C C . VAL A 1 107 ? -5.723 -0.806 8.584 1.00 98.88 107 VAL A C 1
ATOM 858 O O . VAL A 1 107 ? -4.810 -0.025 8.314 1.00 98.88 107 VAL A O 1
ATOM 861 N N . HIS A 1 108 ? -6.147 -1.764 7.769 1.00 98.81 108 HIS A N 1
ATOM 862 C CA . HIS A 1 108 ? -5.663 -1.967 6.412 1.00 98.81 108 HIS A CA 1
ATOM 863 C C . HIS A 1 108 ? -6.691 -1.426 5.418 1.00 98.81 108 HIS A C 1
ATOM 865 O O . HIS A 1 108 ? -7.893 -1.664 5.573 1.00 98.81 108 HIS A O 1
ATOM 871 N N . VAL A 1 109 ? -6.248 -0.699 4.395 1.00 98.81 109 VAL A N 1
ATOM 872 C CA . VAL A 1 109 ? -7.138 -0.170 3.354 1.00 98.81 109 VAL A CA 1
ATOM 873 C C . VAL A 1 109 ? -6.500 -0.348 1.984 1.00 98.81 109 VAL A C 1
ATOM 875 O O . VAL A 1 109 ? -5.460 0.244 1.711 1.00 98.81 109 VAL A O 1
ATOM 878 N N . GLU A 1 110 ? -7.160 -1.084 1.089 1.00 98.31 110 GLU A N 1
ATOM 879 C CA . GLU A 1 110 ? -6.808 -1.145 -0.334 1.00 98.31 110 GLU A CA 1
ATOM 880 C C . GLU A 1 110 ? -7.763 -0.267 -1.158 1.00 98.31 110 GLU A C 1
ATOM 882 O O . GLU A 1 110 ? -8.983 -0.308 -0.992 1.00 98.31 110 GLU A O 1
ATOM 887 N N . THR A 1 111 ? -7.218 0.523 -2.084 1.00 97.81 111 THR A N 1
ATOM 888 C CA . THR A 1 111 ? -7.991 1.360 -3.010 1.00 97.81 111 THR A CA 1
ATOM 889 C C . THR A 1 111 ? -8.248 0.634 -4.320 1.00 97.81 111 THR A C 1
ATOM 891 O O . THR A 1 111 ? -7.316 0.184 -4.991 1.00 97.81 111 THR A O 1
ATOM 894 N N . TYR A 1 112 ? -9.510 0.600 -4.746 1.00 96.88 112 TYR A N 1
ATOM 895 C CA . TYR A 1 112 ? -9.880 0.066 -6.049 1.00 96.88 112 TYR A CA 1
ATOM 896 C C . TYR A 1 112 ? -9.520 1.084 -7.148 1.00 96.88 112 TYR A C 1
ATOM 898 O O . TYR A 1 112 ? -9.917 2.252 -7.065 1.00 96.88 112 TYR A O 1
ATOM 906 N N . PRO A 1 113 ? -8.768 0.675 -8.189 1.00 96.00 113 PRO A N 1
ATOM 907 C CA . PRO A 1 113 ? -8.127 1.575 -9.146 1.00 96.00 113 PRO A CA 1
ATOM 908 C C . PRO A 1 113 ? -9.090 2.047 -10.246 1.00 96.00 113 PRO A C 1
ATOM 910 O O . PRO A 1 113 ? -8.886 1.806 -11.439 1.00 96.00 113 PRO A O 1
ATOM 913 N N . TRP A 1 114 ? -10.153 2.740 -9.847 1.00 96.69 114 TRP A N 1
ATOM 914 C CA . TRP A 1 114 ? -11.064 3.399 -10.773 1.00 96.69 114 TRP A CA 1
ATOM 915 C C . TRP A 1 114 ? -10.408 4.613 -11.421 1.00 96.69 114 TRP A C 1
ATOM 917 O O . TRP A 1 114 ? -9.877 5.500 -10.753 1.00 96.69 114 TRP A O 1
ATOM 927 N N . GLN A 1 115 ? -10.509 4.690 -12.741 1.00 94.88 115 GLN A N 1
ATOM 928 C CA . GLN A 1 115 ? -10.137 5.858 -13.522 1.00 94.88 115 GLN A CA 1
ATOM 929 C C . GLN A 1 115 ? -11.370 6.425 -14.204 1.00 94.88 115 GLN A C 1
ATOM 931 O O . GLN A 1 115 ? -12.266 5.697 -14.622 1.00 94.88 115 GLN A O 1
ATOM 936 N N . ARG A 1 116 ? -11.437 7.749 -14.319 1.00 95.75 116 ARG A N 1
ATOM 937 C CA . ARG A 1 116 ? -12.512 8.400 -15.067 1.00 95.75 116 ARG A CA 1
ATOM 938 C C . ARG A 1 116 ? -12.389 8.031 -16.543 1.00 95.75 116 ARG A C 1
ATOM 940 O O . ARG A 1 116 ? -11.299 8.120 -17.102 1.00 95.75 116 ARG A O 1
ATOM 947 N N . VAL A 1 117 ? -13.502 7.641 -17.163 1.00 94.75 117 VAL A N 1
ATOM 948 C CA . VAL A 1 117 ? -13.531 7.351 -18.601 1.00 94.75 117 VAL A CA 1
ATOM 949 C C . VAL A 1 117 ? -13.099 8.599 -19.365 1.00 94.75 117 VAL A C 1
ATOM 951 O O . VAL A 1 117 ? -13.586 9.700 -19.107 1.00 94.75 117 VAL A O 1
ATOM 954 N N . CYS A 1 118 ? -12.172 8.406 -20.294 1.00 91.00 118 CYS A N 1
ATOM 955 C CA . CYS A 1 118 ? -11.592 9.435 -21.136 1.00 91.00 118 CYS A CA 1
ATOM 956 C C . CYS A 1 118 ? -11.916 9.065 -22.586 1.00 91.00 118 CYS A C 1
ATOM 958 O O . CYS A 1 118 ? -11.606 7.952 -23.011 1.00 91.00 118 CYS A O 1
ATOM 960 N N . GLN A 1 119 ? -12.599 9.948 -23.310 1.00 84.06 119 GLN A N 1
ATOM 961 C CA . GLN A 1 119 ? -12.992 9.734 -24.703 1.00 84.06 119 GLN A CA 1
ATOM 962 C C . GLN A 1 119 ? -12.246 10.719 -25.592 1.00 84.06 119 GLN A C 1
ATOM 964 O O . GLN A 1 119 ? -12.114 11.891 -25.245 1.00 84.06 119 GLN A O 1
ATOM 969 N N . GLU A 1 120 ? -11.759 10.249 -26.736 1.00 74.94 120 GLU A N 1
ATOM 970 C CA . GLU A 1 120 ? -11.264 11.150 -27.774 1.00 74.94 120 GLU A CA 1
ATOM 971 C C . GLU A 1 120 ? -12.424 12.007 -28.272 1.00 74.94 120 GLU A C 1
ATOM 973 O O . GLU A 1 120 ? -13.531 11.501 -28.492 1.00 74.94 120 GLU A O 1
ATOM 978 N N . GLU A 1 121 ? -12.186 13.308 -28.431 1.00 65.12 121 GLU A N 1
ATOM 979 C CA . GLU A 1 121 ? -13.162 14.169 -29.083 1.00 65.12 121 GLU A CA 1
ATOM 980 C C . GLU A 1 121 ? -13.303 13.714 -30.537 1.00 65.12 121 GLU A C 1
ATOM 982 O O . GLU A 1 121 ? -12.516 14.070 -31.418 1.00 65.12 121 GLU A O 1
ATOM 987 N N . THR A 1 122 ? -14.333 12.915 -30.812 1.00 57.47 122 THR A N 1
ATOM 988 C CA . THR A 1 122 ? -14.817 12.765 -32.177 1.00 57.47 122 THR A CA 1
ATOM 989 C C . THR A 1 122 ? -15.326 14.138 -32.576 1.00 57.47 122 THR A C 1
ATOM 991 O O . THR A 1 122 ? -16.407 14.556 -32.160 1.00 57.47 122 THR A O 1
ATOM 994 N N . LYS A 1 123 ? -14.520 14.883 -33.345 1.00 55.19 123 LYS A N 1
ATOM 995 C CA . LYS A 1 123 ? -14.985 16.083 -34.041 1.00 55.19 123 LYS A CA 1
ATOM 996 C C . LYS A 1 123 ? -16.189 15.657 -34.868 1.00 55.19 123 LYS A C 1
ATOM 998 O O . LYS A 1 123 ? -16.043 15.125 -35.965 1.00 55.19 123 LYS A O 1
ATOM 1003 N N . SER A 1 124 ? -17.376 15.844 -34.308 1.00 48.50 124 SER A N 1
ATOM 1004 C CA . SER A 1 124 ? -18.621 15.698 -35.030 1.00 48.50 124 SER A CA 1
ATOM 1005 C C . SER A 1 124 ? -18.598 16.810 -36.063 1.00 48.50 124 SER A C 1
ATOM 1007 O O . SER A 1 124 ? -18.835 17.977 -35.757 1.00 48.50 124 SER A O 1
ATOM 1009 N N . VAL A 1 125 ? -18.201 16.462 -37.283 1.00 46.62 125 VAL A N 1
ATOM 1010 C CA . VAL A 1 125 ? -18.413 17.299 -38.455 1.00 46.62 125 VAL A CA 1
ATOM 1011 C C . VAL A 1 125 ? -19.924 17.404 -38.596 1.00 46.62 125 VAL A C 1
ATOM 1013 O O . VAL A 1 125 ? -20.525 16.490 -39.138 1.00 46.62 125 VAL A O 1
ATOM 1016 N N . ASN A 1 126 ? -20.533 18.438 -38.005 1.00 43.50 126 ASN A N 1
ATOM 1017 C CA . ASN A 1 126 ? -21.805 19.033 -38.417 1.00 43.50 126 ASN A CA 1
ATOM 1018 C C . ASN A 1 126 ? -22.056 20.365 -37.679 1.00 43.50 126 ASN A C 1
ATOM 1020 O O . ASN A 1 126 ? -22.421 20.405 -36.512 1.00 43.50 126 ASN A O 1
ATOM 1024 N N . ASN A 1 127 ? -21.800 21.444 -38.422 1.00 45.97 127 ASN A N 1
ATOM 1025 C CA . ASN A 1 127 ? -22.433 22.767 -38.453 1.00 45.97 127 ASN A CA 1
ATOM 1026 C C . ASN A 1 127 ? -23.267 23.302 -37.264 1.00 45.97 127 ASN A C 1
ATOM 1028 O O . ASN A 1 127 ? -24.317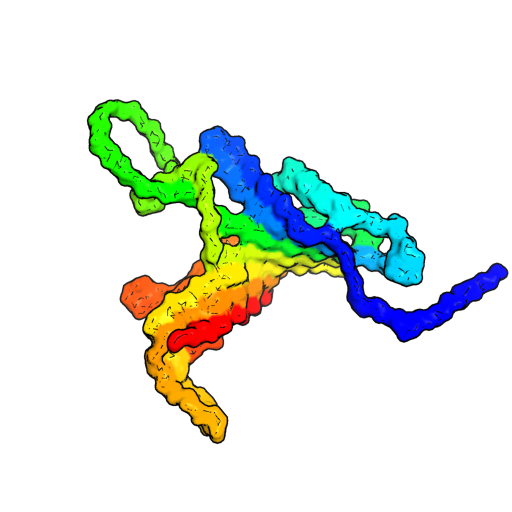 22.773 -36.926 1.00 45.97 127 ASN A O 1
ATOM 1032 N N . GLN A 1 128 ? -22.876 24.528 -36.880 1.00 43.00 128 GLN A N 1
ATOM 1033 C CA . GLN A 1 128 ? -23.675 25.652 -36.358 1.00 43.00 128 GLN A CA 1
ATOM 1034 C C . GLN A 1 128 ? -24.331 25.512 -34.971 1.00 43.00 128 GLN A C 1
ATOM 1036 O O . GLN A 1 128 ? -25.353 24.859 -34.805 1.00 43.00 128 GLN A O 1
ATOM 1041 N N . GLY A 1 129 ? -23.827 26.293 -34.006 1.00 39.12 129 GLY A N 1
ATOM 1042 C CA . GLY A 1 129 ? -24.587 26.663 -32.807 1.00 39.12 129 GLY A CA 1
ATOM 1043 C C . GLY A 1 129 ? -23.723 26.988 -31.591 1.00 39.12 129 GLY A C 1
ATOM 1044 O O . GLY A 1 129 ? -23.131 26.101 -30.994 1.00 39.12 129 GLY A O 1
ATOM 1045 N N . GLN A 1 130 ? -23.665 28.269 -31.231 1.00 44.50 130 GLN A N 1
ATOM 1046 C CA . GLN A 1 130 ? -23.062 28.836 -30.018 1.00 44.50 130 GLN A CA 1
ATOM 1047 C C . GLN A 1 130 ? -23.330 28.040 -28.727 1.00 44.50 130 GLN A C 1
ATOM 1049 O O . GLN A 1 130 ? -24.475 27.770 -28.379 1.00 44.50 130 GLN A O 1
ATOM 1054 N N . GLY A 1 131 ? -22.268 27.807 -27.951 1.00 36.31 131 GLY A N 1
ATOM 1055 C CA . GLY A 1 131 ? -22.347 27.336 -26.568 1.00 36.31 131 GLY A CA 1
ATOM 1056 C C . GLY A 1 131 ? -20.960 27.188 -25.949 1.00 36.31 131 GLY A C 1
ATOM 1057 O O . GLY A 1 131 ? -20.398 26.103 -25.939 1.00 36.31 131 GLY A O 1
ATOM 1058 N N . SER A 1 132 ? -20.386 28.295 -25.476 1.00 41.91 132 SER A N 1
ATOM 1059 C CA . SER A 1 132 ? -19.104 28.309 -24.765 1.00 41.91 132 SER A CA 1
ATOM 1060 C C . SER A 1 132 ? -19.250 27.658 -23.385 1.00 41.91 132 SER A C 1
ATOM 1062 O O . SER A 1 132 ? -19.889 28.220 -22.496 1.00 41.91 132 SER A O 1
ATOM 1064 N N . CYS A 1 133 ? -18.643 26.488 -23.200 1.00 34.25 133 CYS A N 1
ATOM 1065 C CA . CYS A 1 133 ? -18.346 25.903 -21.895 1.00 34.25 133 CYS A CA 1
ATOM 1066 C C . CYS A 1 133 ? -16.825 25.746 -21.769 1.00 34.25 133 CYS A C 1
ATOM 1068 O O . CYS A 1 133 ? -16.241 24.711 -22.072 1.00 34.25 133 CYS A O 1
ATOM 1070 N N . ASN A 1 134 ? -16.172 26.828 -21.346 1.00 39.88 134 ASN A N 1
ATOM 1071 C CA . ASN A 1 134 ? -14.732 26.861 -21.137 1.00 39.88 134 ASN A CA 1
ATOM 1072 C C . ASN A 1 134 ? -14.304 25.994 -19.937 1.00 39.88 134 ASN A C 1
ATOM 1074 O O . ASN A 1 134 ? -14.711 26.229 -18.801 1.00 39.88 134 ASN A O 1
ATOM 1078 N N . ASN A 1 135 ? -13.379 25.080 -20.233 1.00 45.25 135 ASN A N 1
ATOM 1079 C CA . ASN A 1 135 ? -12.227 24.679 -19.422 1.00 45.25 135 ASN A CA 1
ATOM 1080 C C . ASN A 1 135 ? -12.464 23.948 -18.096 1.00 45.25 135 ASN A C 1
ATOM 1082 O O . ASN A 1 135 ? -12.035 24.387 -17.035 1.00 45.25 135 ASN A O 1
ATOM 1086 N N . PHE A 1 136 ? -12.949 22.718 -18.212 1.00 46.94 136 PHE A N 1
ATOM 1087 C CA . PHE A 1 136 ? -12.377 21.579 -17.490 1.00 46.94 136 PHE A CA 1
ATOM 1088 C C . PHE A 1 136 ? -12.407 20.424 -18.486 1.00 46.94 136 PHE A C 1
ATOM 1090 O O . PHE A 1 136 ? -13.515 20.113 -18.887 1.00 46.94 136 PHE A O 1
ATOM 1097 N N . THR A 1 137 ? -11.284 19.855 -18.955 1.00 44.19 137 THR A N 1
ATOM 1098 C CA . THR A 1 137 ? -11.160 18.420 -19.353 1.00 44.19 137 THR A CA 1
ATOM 1099 C C . THR A 1 137 ? -10.016 18.056 -20.310 1.00 44.19 137 THR A C 1
ATOM 1101 O O . THR A 1 137 ? -9.726 16.870 -20.387 1.00 44.19 137 THR A O 1
ATOM 1104 N N . SER A 1 138 ? -9.313 18.962 -20.992 1.00 45.34 138 SER A N 1
ATOM 1105 C CA . SER A 1 138 ? -8.350 18.517 -22.017 1.00 45.34 138 SER A CA 1
ATOM 1106 C C . SER A 1 138 ? -6.942 18.238 -21.463 1.00 45.34 138 SER A C 1
ATOM 1108 O O . SER A 1 138 ? -6.148 19.160 -21.272 1.00 45.34 138 SER A O 1
ATOM 1110 N N . ILE A 1 139 ? -6.606 16.964 -21.268 1.00 50.22 139 ILE A N 1
ATOM 1111 C CA . ILE A 1 139 ? -5.233 16.484 -21.478 1.00 50.22 139 ILE A CA 1
ATOM 1112 C C . ILE A 1 139 ? -5.274 15.789 -22.846 1.00 50.22 139 ILE A C 1
ATOM 1114 O O . ILE A 1 139 ? -6.055 14.859 -23.028 1.00 50.22 139 ILE A O 1
ATOM 1118 N N . ASP A 1 140 ? -4.519 16.293 -23.823 1.00 55.53 140 ASP A N 1
ATOM 1119 C CA . ASP A 1 140 ? -4.343 15.693 -25.157 1.00 55.53 140 ASP A CA 1
ATOM 1120 C C . ASP A 1 140 ? -5.635 15.389 -25.960 1.00 55.53 140 ASP A C 1
ATOM 1122 O O . ASP A 1 140 ? -5.879 14.242 -26.323 1.00 55.53 140 ASP A O 1
ATOM 1126 N N . ASN A 1 141 ? -6.471 16.393 -26.284 1.00 58.00 141 ASN A N 1
ATOM 1127 C CA . ASN A 1 141 ? -7.687 16.238 -27.128 1.00 58.00 141 ASN A CA 1
ATOM 1128 C C . ASN A 1 141 ? -8.703 15.177 -26.646 1.00 58.00 141 ASN A C 1
ATOM 1130 O O . ASN A 1 141 ? -9.501 14.653 -27.432 1.00 58.00 141 ASN A O 1
ATOM 1134 N N . ARG A 1 142 ? -8.684 14.839 -25.356 1.00 68.81 142 ARG A N 1
ATOM 1135 C CA . ARG A 1 142 ? -9.637 13.905 -24.763 1.00 68.81 142 ARG A CA 1
ATOM 1136 C C . ARG A 1 142 ? -10.531 14.608 -23.754 1.00 68.81 142 ARG A C 1
ATOM 1138 O O . ARG A 1 142 ? -10.050 15.383 -22.931 1.00 68.81 142 ARG A O 1
ATOM 1145 N N . SER A 1 143 ? -11.821 14.291 -23.792 1.00 85.75 143 SER A N 1
ATOM 1146 C CA . SER A 1 143 ? -12.809 14.751 -22.821 1.00 85.75 143 SER A CA 1
ATOM 1147 C C . SER A 1 143 ? -13.020 13.690 -21.740 1.00 85.75 143 SER A C 1
ATOM 1149 O O . SER A 1 143 ? -13.130 12.491 -22.014 1.00 85.75 143 SER A O 1
ATOM 1151 N N . LEU A 1 144 ? -13.057 14.121 -20.482 1.00 91.94 144 LEU A N 1
ATOM 1152 C CA . LEU A 1 144 ? -13.318 13.249 -19.343 1.00 91.94 144 LEU A CA 1
ATOM 1153 C C . LEU A 1 144 ? -14.823 13.159 -19.067 1.00 91.94 144 LEU A C 1
ATOM 1155 O O . LEU A 1 144 ? -15.500 14.175 -18.931 1.00 91.94 144 LEU A O 1
ATOM 1159 N N . HIS A 1 145 ? -15.342 11.945 -18.885 1.00 94.44 145 HIS A N 1
ATOM 1160 C CA . HIS A 1 145 ? -16.761 11.749 -18.607 1.00 94.44 145 HIS A CA 1
ATOM 1161 C C . HIS A 1 145 ? -17.141 12.249 -17.207 1.00 94.44 145 HIS A C 1
ATOM 1163 O O . HIS A 1 145 ? -16.462 11.971 -16.215 1.00 94.44 145 HIS A O 1
ATOM 1169 N N . ASN A 1 146 ? -18.289 12.912 -17.088 1.00 95.50 146 ASN A N 1
ATOM 1170 C CA . ASN A 1 146 ? -18.756 13.521 -15.841 1.00 95.50 146 ASN A CA 1
ATOM 1171 C C . ASN A 1 146 ? -18.944 12.521 -14.682 1.00 95.50 146 ASN A C 1
ATOM 1173 O O . ASN A 1 146 ? -18.693 12.852 -13.521 1.00 95.50 146 ASN A O 1
ATOM 1177 N N . HIS A 1 147 ? -19.361 11.291 -14.980 1.00 96.38 147 HIS A N 1
ATOM 1178 C CA . HIS A 1 147 ? -19.763 10.308 -13.962 1.00 96.38 147 HIS A CA 1
ATOM 1179 C C . HIS A 1 147 ? -19.592 8.840 -14.397 1.00 96.38 147 HIS A C 1
ATOM 1181 O O . HIS A 1 147 ? -20.283 7.968 -13.879 1.00 96.38 147 HIS A O 1
ATOM 1187 N N . ALA A 1 148 ? -18.697 8.560 -15.351 1.00 96.44 148 ALA A N 1
ATOM 1188 C CA . ALA A 1 148 ? -18.389 7.193 -15.779 1.00 96.44 148 ALA A CA 1
ATOM 1189 C C . ALA A 1 148 ? -16.926 6.876 -15.484 1.00 96.44 148 ALA A C 1
ATOM 1191 O O . ALA A 1 148 ? -16.048 7.730 -15.654 1.00 96.44 148 ALA A O 1
ATOM 1192 N N . PHE A 1 149 ? -16.688 5.646 -15.040 1.00 97.38 149 PHE A N 1
ATOM 1193 C CA . PHE A 1 149 ? -15.396 5.175 -14.563 1.00 97.38 149 PHE A CA 1
ATOM 1194 C C . PHE A 1 149 ? -15.104 3.786 -15.134 1.00 97.38 149 PHE A C 1
ATOM 1196 O O . PHE A 1 149 ? -16.020 3.001 -15.367 1.00 97.38 149 PHE A O 1
ATOM 1203 N N . ILE A 1 150 ? -13.826 3.505 -15.365 1.00 96.81 150 ILE A N 1
ATOM 1204 C CA . ILE A 1 150 ? -13.291 2.226 -15.823 1.00 96.81 150 ILE A CA 1
ATOM 1205 C C . ILE A 1 150 ? -12.307 1.702 -14.778 1.00 96.81 150 ILE A C 1
ATOM 1207 O O . ILE A 1 150 ? -11.575 2.474 -14.157 1.00 96.81 150 ILE A O 1
ATOM 1211 N N . PHE A 1 151 ? -12.325 0.395 -14.546 1.00 95.94 151 PHE A N 1
ATOM 1212 C CA . PHE A 1 151 ? -11.419 -0.255 -13.609 1.00 95.94 151 PHE A CA 1
ATOM 1213 C C . PHE A 1 151 ? -10.062 -0.496 -14.288 1.00 95.94 151 PHE A C 1
ATOM 1215 O O . PHE A 1 151 ? -9.997 -1.240 -15.268 1.00 95.94 151 PHE A O 1
ATOM 1222 N N . THR A 1 152 ? -8.984 0.116 -13.781 1.00 94.00 152 THR A N 1
ATOM 1223 C CA . THR A 1 152 ? -7.660 0.116 -14.435 1.00 94.00 152 THR A CA 1
ATOM 1224 C C . THR A 1 152 ? -6.544 -0.317 -13.470 1.00 94.00 152 THR A C 1
ATOM 1226 O O . THR A 1 152 ? -5.845 0.530 -12.902 1.00 94.00 152 THR A O 1
ATOM 1229 N N . PRO A 1 153 ? -6.309 -1.630 -13.289 1.00 91.06 153 PRO A N 1
ATOM 1230 C CA . PRO A 1 153 ? -5.386 -2.167 -12.287 1.00 91.06 153 PRO A CA 1
ATOM 1231 C C . PRO A 1 153 ? -3.915 -2.095 -12.729 1.00 91.06 153 PRO A C 1
ATOM 1233 O O . PRO A 1 153 ? -3.243 -3.107 -12.888 1.00 91.06 153 PRO A O 1
ATOM 1236 N N . THR A 1 154 ? -3.401 -0.881 -12.942 1.00 92.94 154 THR A N 1
ATOM 1237 C CA . THR A 1 154 ? -1.974 -0.656 -13.265 1.00 92.94 154 THR A CA 1
ATOM 1238 C C . THR A 1 154 ? -1.071 -0.721 -12.037 1.00 92.94 154 THR A C 1
ATOM 1240 O O . THR A 1 154 ? 0.101 -1.053 -12.157 1.00 92.94 154 THR A O 1
ATOM 1243 N N . ALA A 1 155 ? -1.605 -0.349 -10.876 1.00 95.56 155 ALA A N 1
ATOM 1244 C CA . ALA A 1 155 ? -0.974 -0.392 -9.564 1.00 95.56 155 ALA A CA 1
ATOM 1245 C C . ALA A 1 155 ? -2.078 -0.212 -8.518 1.00 95.56 155 ALA A C 1
ATOM 1247 O O . ALA A 1 155 ? -2.941 0.653 -8.694 1.00 95.56 155 ALA A O 1
ATOM 1248 N N . LEU A 1 156 ? -2.043 -0.993 -7.444 1.00 96.44 156 LEU A N 1
ATOM 1249 C CA . LEU A 1 156 ? -2.934 -0.834 -6.299 1.00 96.44 156 LEU A CA 1
ATOM 1250 C C . LEU A 1 156 ? -2.296 0.112 -5.281 1.00 96.44 156 LEU A C 1
ATOM 1252 O O . LEU A 1 156 ? -1.108 -0.009 -4.985 1.00 96.44 156 LEU A O 1
ATOM 1256 N N . HIS A 1 157 ? -3.086 1.054 -4.766 1.00 98.06 157 HIS A N 1
ATOM 1257 C CA . HIS A 1 157 ? -2.718 1.922 -3.645 1.00 98.06 157 HIS A CA 1
ATOM 1258 C C . HIS A 1 157 ? -3.306 1.322 -2.377 1.00 98.06 157 HIS A C 1
ATOM 1260 O O . HIS A 1 157 ? -4.525 1.193 -2.285 1.00 98.06 157 HIS A O 1
ATOM 1266 N N . TYR A 1 158 ? -2.461 0.963 -1.417 1.00 98.62 158 TYR A N 1
ATOM 1267 C CA . TYR A 1 158 ? -2.908 0.498 -0.107 1.00 98.62 158 TYR A CA 1
ATOM 1268 C C . TYR A 1 158 ? -2.218 1.254 1.026 1.00 98.62 158 TYR A C 1
ATOM 1270 O O . TYR A 1 158 ? -1.207 1.929 0.804 1.00 98.62 158 TYR A O 1
ATOM 1278 N N . CYS A 1 159 ? -2.757 1.129 2.234 1.00 98.75 159 CYS A N 1
ATOM 1279 C CA . CYS A 1 159 ? -2.076 1.539 3.449 1.00 98.75 159 CYS A CA 1
ATOM 1280 C C . CYS A 1 159 ? -2.361 0.602 4.626 1.00 98.75 159 CYS A C 1
ATOM 1282 O O . CYS A 1 159 ? -3.390 -0.074 4.671 1.00 98.75 159 CYS A O 1
ATOM 1284 N N . ASP A 1 160 ? -1.445 0.630 5.587 1.00 98.75 160 ASP A N 1
ATOM 1285 C CA . ASP A 1 160 ? -1.541 -0.012 6.889 1.00 98.75 160 ASP A CA 1
ATOM 1286 C C . ASP A 1 160 ? -1.292 1.041 7.966 1.00 98.75 160 ASP A C 1
ATOM 1288 O O . ASP A 1 160 ? -0.247 1.695 7.998 1.00 98.75 160 ASP A O 1
ATOM 1292 N N . VAL A 1 161 ? -2.269 1.218 8.852 1.00 98.69 161 VAL A N 1
ATOM 1293 C CA . VAL A 1 161 ? -2.183 2.136 9.986 1.00 98.69 161 VAL A CA 1
ATOM 1294 C C . VAL A 1 161 ? -2.255 1.341 11.273 1.00 98.69 161 VAL A C 1
ATOM 1296 O O . VAL A 1 161 ? -3.251 0.665 11.516 1.00 98.69 161 VAL A O 1
ATOM 1299 N N . VAL A 1 162 ? -1.231 1.456 12.114 1.00 98.44 162 VAL A N 1
ATOM 1300 C CA . VAL A 1 162 ? -1.199 0.849 13.447 1.00 98.44 162 VAL A CA 1
ATOM 1301 C C . VAL A 1 162 ? -1.107 1.952 14.491 1.00 98.44 162 VAL A C 1
ATOM 1303 O O . VAL A 1 162 ? -0.159 2.739 14.509 1.00 98.44 162 VAL A O 1
ATOM 1306 N N . ILE A 1 163 ? -2.105 2.005 15.372 1.00 97.94 163 ILE A N 1
ATOM 1307 C CA . ILE A 1 163 ? -2.165 2.945 16.493 1.00 97.94 163 ILE A CA 1
ATOM 1308 C C . ILE A 1 163 ? -2.207 2.135 17.782 1.00 97.94 163 ILE A C 1
ATOM 1310 O O . ILE A 1 163 ? -3.146 1.371 18.009 1.00 97.94 163 ILE A O 1
ATOM 1314 N N . ARG A 1 164 ? -1.205 2.332 18.639 1.00 97.25 164 ARG A N 1
ATOM 1315 C CA . ARG A 1 164 ? -1.129 1.736 19.978 1.00 97.25 164 ARG A CA 1
ATOM 1316 C C . ARG A 1 164 ? -1.424 2.794 21.024 1.00 97.25 164 ARG A C 1
ATOM 1318 O O . ARG A 1 164 ? -0.999 3.934 20.892 1.00 97.25 164 ARG A O 1
ATOM 1325 N N . ARG A 1 165 ? -2.110 2.419 22.102 1.00 94.62 165 ARG A N 1
ATOM 1326 C CA . ARG A 1 165 ? -2.419 3.347 23.201 1.00 94.62 165 ARG A CA 1
ATOM 1327 C C . ARG A 1 165 ? -1.170 3.828 23.942 1.00 94.62 165 ARG A C 1
ATOM 1329 O O . ARG A 1 165 ? -1.160 4.940 24.460 1.00 94.62 165 ARG A O 1
ATOM 1336 N N . THR A 1 166 ? -0.159 2.973 24.041 1.00 92.00 166 THR A N 1
ATOM 1337 C CA . THR A 1 166 ? 1.075 3.215 24.801 1.00 92.00 166 THR A CA 1
ATOM 1338 C C . THR A 1 166 ? 2.195 3.823 23.963 1.00 92.00 166 THR A C 1
ATOM 1340 O O . THR A 1 166 ? 3.183 4.278 24.534 1.00 92.00 166 THR A O 1
ATOM 1343 N N . ASP A 1 167 ? 2.047 3.848 22.637 1.00 90.25 167 ASP A N 1
ATOM 1344 C CA . ASP A 1 167 ? 3.039 4.406 21.724 1.00 90.25 167 ASP A CA 1
ATOM 1345 C C . ASP A 1 167 ? 2.583 5.797 21.263 1.00 90.25 167 ASP A C 1
ATOM 1347 O O . ASP A 1 167 ? 1.519 5.916 20.648 1.00 90.25 167 ASP A O 1
ATOM 1351 N N . PRO A 1 168 ? 3.343 6.869 21.547 1.00 80.56 168 PRO A N 1
ATOM 1352 C CA . PRO A 1 168 ? 3.013 8.191 21.029 1.00 80.56 168 PRO A CA 1
ATOM 1353 C C . PRO A 1 168 ? 3.153 8.272 19.502 1.00 80.56 168 PRO A C 1
ATOM 1355 O O . PRO A 1 168 ? 2.567 9.167 18.892 1.00 80.56 168 PRO A O 1
ATOM 1358 N N . LYS A 1 169 ? 3.921 7.371 18.874 1.00 86.50 169 LYS A N 1
ATOM 1359 C CA . LYS A 1 169 ? 4.126 7.352 17.429 1.00 86.50 169 LYS A CA 1
ATOM 1360 C C . LYS A 1 169 ? 3.142 6.383 16.774 1.00 86.50 169 LYS A C 1
ATOM 1362 O O . LYS A 1 169 ? 3.128 5.187 17.041 1.00 86.50 169 LYS A O 1
ATOM 1367 N N . GLN A 1 170 ? 2.339 6.910 15.857 1.00 92.44 170 GLN A N 1
ATOM 1368 C CA . GLN A 1 170 ? 1.482 6.102 14.994 1.00 92.44 170 GLN A CA 1
ATOM 1369 C C . GLN A 1 170 ? 2.311 5.575 13.820 1.00 92.44 170 GLN A C 1
ATOM 1371 O O . GLN A 1 170 ? 3.072 6.330 13.210 1.00 92.44 170 GLN A O 1
ATOM 1376 N N . THR A 1 171 ? 2.157 4.297 13.481 1.00 97.31 171 THR A N 1
ATOM 1377 C CA . THR A 1 171 ? 2.774 3.729 12.278 1.00 97.31 171 THR A CA 1
ATOM 1378 C C . THR A 1 171 ? 1.805 3.897 11.119 1.00 97.31 171 THR A C 1
ATOM 1380 O O . THR A 1 171 ? 0.702 3.357 11.155 1.00 97.31 171 THR A O 1
ATOM 1383 N N . VAL A 1 172 ? 2.217 4.635 10.088 1.00 98.31 172 VAL A N 1
ATOM 1384 C CA . VAL A 1 172 ? 1.462 4.784 8.839 1.00 98.31 172 VAL A CA 1
ATOM 1385 C C . VAL A 1 172 ? 2.349 4.343 7.691 1.00 98.31 172 VAL A C 1
ATOM 1387 O O . VAL A 1 172 ? 3.339 5.006 7.374 1.00 98.31 172 VAL A O 1
ATOM 1390 N N . ILE A 1 173 ? 1.981 3.220 7.086 1.00 98.75 173 ILE A N 1
ATOM 1391 C CA . ILE A 1 173 ? 2.647 2.640 5.928 1.00 98.75 173 ILE A CA 1
ATOM 1392 C C . ILE A 1 173 ? 1.731 2.815 4.723 1.00 98.75 173 ILE A C 1
ATOM 1394 O O . ILE A 1 173 ? 0.561 2.448 4.777 1.00 98.75 173 ILE A O 1
ATOM 1398 N N . THR A 1 174 ? 2.260 3.337 3.623 1.00 98.81 174 THR A N 1
ATOM 1399 C CA . THR A 1 174 ? 1.573 3.374 2.325 1.00 98.81 174 THR A CA 1
ATOM 1400 C C . THR A 1 174 ? 2.325 2.493 1.345 1.00 98.81 174 THR A C 1
ATOM 1402 O O . THR A 1 174 ? 3.546 2.372 1.431 1.00 98.81 174 THR A O 1
ATOM 1405 N N . GLY A 1 175 ? 1.618 1.896 0.385 1.00 98.56 175 GLY A N 1
ATOM 1406 C CA . GLY A 1 175 ? 2.269 1.101 -0.638 1.00 98.56 175 GLY A CA 1
ATOM 1407 C C . GLY A 1 175 ? 1.633 1.111 -2.021 1.00 98.56 175 GLY A C 1
ATOM 1408 O O . GLY A 1 175 ? 0.502 1.546 -2.264 1.00 98.56 175 GLY A O 1
ATOM 1409 N N . ILE A 1 176 ? 2.447 0.622 -2.948 1.00 98.56 176 ILE A N 1
ATOM 1410 C CA . ILE A 1 176 ? 2.141 0.271 -4.325 1.00 98.56 176 ILE A CA 1
ATOM 1411 C C . ILE A 1 176 ? 2.243 -1.245 -4.417 1.00 98.56 176 ILE A C 1
ATOM 1413 O O . ILE A 1 176 ? 3.269 -1.811 -4.048 1.00 98.56 176 ILE A O 1
ATOM 1417 N N . LYS A 1 177 ? 1.212 -1.890 -4.952 1.00 97.75 177 LYS A N 1
ATOM 1418 C CA . LYS A 1 177 ? 1.200 -3.338 -5.175 1.00 97.75 177 LYS A CA 1
ATOM 1419 C C . LYS A 1 177 ? 0.807 -3.663 -6.609 1.00 97.75 177 LYS A C 1
ATOM 1421 O O . LYS A 1 177 ? -0.084 -3.027 -7.178 1.00 97.75 177 LYS A O 1
ATOM 1426 N N . GLY A 1 178 ? 1.462 -4.653 -7.202 1.00 96.81 178 GLY A N 1
ATOM 1427 C CA . GLY A 1 178 ? 1.116 -5.179 -8.518 1.00 96.81 178 GLY A CA 1
ATOM 1428 C C . GLY A 1 178 ? 1.510 -4.285 -9.696 1.00 96.81 178 GLY A C 1
ATOM 1429 O O . GLY A 1 178 ? 0.941 -4.445 -10.778 1.00 96.81 178 GLY A O 1
ATOM 1430 N N . LEU A 1 179 ? 2.462 -3.355 -9.536 1.00 97.88 179 LEU A N 1
ATOM 1431 C CA . LEU A 1 179 ? 2.903 -2.496 -10.641 1.00 97.88 179 LEU A CA 1
ATOM 1432 C C . LEU A 1 179 ? 3.769 -3.294 -11.626 1.00 97.88 179 LEU A C 1
ATOM 1434 O O . LEU A 1 179 ? 4.986 -3.401 -11.475 1.00 97.88 179 LEU A O 1
ATOM 1438 N N . ARG A 1 180 ? 3.143 -3.870 -12.654 1.00 97.38 180 ARG A N 1
ATOM 1439 C CA . ARG A 1 180 ? 3.848 -4.643 -13.682 1.00 97.38 180 ARG A CA 1
ATOM 1440 C C . ARG A 1 180 ? 4.448 -3.729 -14.747 1.00 97.38 180 ARG A C 1
ATOM 1442 O O . ARG A 1 180 ? 3.725 -2.994 -15.414 1.00 97.38 180 ARG A O 1
ATOM 1449 N N . VAL A 1 181 ? 5.759 -3.836 -14.950 1.00 98.00 181 VAL A N 1
ATOM 1450 C CA . VAL A 1 181 ? 6.507 -3.089 -15.973 1.00 98.00 181 VAL A CA 1
ATOM 1451 C C . VAL A 1 181 ? 7.432 -4.009 -16.769 1.00 98.00 181 VAL A C 1
ATOM 1453 O O . VAL A 1 181 ? 7.833 -5.082 -16.303 1.00 98.00 181 VAL A O 1
ATOM 1456 N N . LEU A 1 182 ? 7.739 -3.607 -18.001 1.00 98.25 182 LEU A N 1
ATOM 1457 C CA . LEU A 1 182 ? 8.638 -4.318 -18.904 1.00 98.25 182 LEU A CA 1
ATOM 1458 C C . LEU A 1 182 ? 9.372 -3.309 -19.789 1.00 98.25 182 LEU A C 1
ATOM 1460 O O . LEU A 1 182 ? 8.747 -2.395 -20.323 1.00 98.25 182 LEU A O 1
ATOM 1464 N N . LYS A 1 183 ? 10.679 -3.504 -19.969 1.00 98.06 183 LYS A N 1
ATOM 1465 C CA . LYS A 1 183 ? 11.456 -2.897 -21.052 1.00 98.06 183 LYS A CA 1
ATOM 1466 C C . LYS A 1 183 ? 12.206 -3.981 -21.817 1.00 98.06 183 LYS A C 1
ATOM 1468 O O . LYS A 1 183 ? 12.606 -4.994 -21.244 1.00 98.06 183 LYS A O 1
ATOM 1473 N N . THR A 1 184 ? 12.345 -3.782 -23.120 1.00 98.31 184 THR A N 1
ATOM 1474 C CA . THR A 1 184 ? 12.824 -4.805 -24.063 1.00 98.31 184 THR A CA 1
ATOM 1475 C C . THR A 1 184 ? 14.339 -4.813 -24.251 1.00 98.31 184 THR A C 1
ATOM 1477 O O . THR A 1 184 ? 14.851 -5.700 -24.919 1.00 98.31 184 THR A O 1
ATOM 1480 N N . THR A 1 185 ? 15.035 -3.820 -23.703 1.00 98.25 185 THR A N 1
ATOM 1481 C CA . THR A 1 185 ? 16.479 -3.596 -23.851 1.00 98.25 185 THR A CA 1
ATOM 1482 C C . THR A 1 185 ? 16.965 -2.698 -22.704 1.00 98.25 185 THR A C 1
ATOM 1484 O O . THR A 1 185 ? 16.194 -2.365 -21.791 1.00 98.25 185 THR A O 1
ATOM 1487 N N . GLN A 1 186 ? 18.226 -2.265 -22.751 1.00 98.00 186 GLN A N 1
ATOM 1488 C CA . GLN A 1 186 ? 18.859 -1.369 -21.781 1.00 98.00 186 GLN A CA 1
ATOM 1489 C C . GLN A 1 186 ? 18.836 -1.974 -20.368 1.00 98.00 186 GLN A C 1
ATOM 1491 O O . GLN A 1 186 ? 18.691 -1.280 -19.354 1.00 98.00 186 GLN A O 1
ATOM 1496 N N . SER A 1 187 ? 18.955 -3.298 -20.297 1.00 98.19 187 SER A N 1
ATOM 1497 C CA . SER A 1 187 ? 19.221 -4.033 -19.069 1.00 98.19 187 SER A CA 1
ATOM 1498 C C . SER A 1 187 ? 20.323 -5.037 -19.330 1.00 98.19 187 SER A C 1
ATOM 1500 O O . SER A 1 187 ? 20.265 -5.776 -20.303 1.00 98.19 187 SER A O 1
ATOM 1502 N N . SER A 1 188 ? 21.298 -5.093 -18.436 1.00 97.44 188 SER A N 1
ATOM 1503 C CA . SER A 1 188 ? 22.372 -6.071 -18.492 1.00 97.44 188 SER A CA 1
ATOM 1504 C C . SER A 1 188 ? 22.478 -6.825 -17.172 1.00 97.44 188 SER A C 1
ATOM 1506 O O . SER A 1 188 ? 21.873 -6.461 -16.159 1.00 97.44 188 SER A O 1
ATOM 1508 N N . PHE A 1 189 ? 23.194 -7.942 -17.207 1.00 97.62 189 PHE A N 1
ATOM 1509 C CA . PHE A 1 189 ? 23.641 -8.670 -16.030 1.00 97.62 189 PHE A CA 1
ATOM 1510 C C . PHE A 1 189 ? 24.905 -9.432 -16.390 1.00 97.62 189 PHE A C 1
ATOM 1512 O O . PHE A 1 189 ? 24.867 -10.455 -17.073 1.00 97.62 189 PHE A O 1
ATOM 1519 N N . VAL A 1 190 ? 26.025 -8.858 -15.975 1.00 97.94 190 VAL A N 1
ATOM 1520 C CA . VAL A 1 190 ? 27.375 -9.271 -16.354 1.00 97.94 190 VAL A CA 1
ATOM 1521 C C . VAL A 1 190 ? 28.279 -9.217 -15.130 1.00 97.94 190 VAL A C 1
ATOM 1523 O O . VAL A 1 190 ? 27.918 -8.585 -14.134 1.00 97.94 190 VAL A O 1
ATOM 1526 N N . ASN A 1 191 ? 29.460 -9.831 -15.202 1.00 96.00 191 ASN A N 1
ATOM 1527 C CA . ASN A 1 191 ? 30.492 -9.731 -14.159 1.00 96.00 191 ASN A CA 1
ATOM 1528 C C . ASN A 1 191 ? 30.030 -10.159 -12.747 1.00 96.00 191 ASN A C 1
ATOM 1530 O O . ASN A 1 191 ? 30.502 -9.622 -11.744 1.00 96.00 191 ASN A O 1
ATOM 1534 N N . PHE A 1 192 ? 29.100 -11.111 -12.649 1.00 96.56 192 PHE A N 1
ATOM 1535 C CA . PHE A 1 192 ? 28.710 -11.723 -11.375 1.00 96.56 192 PHE A CA 1
ATOM 1536 C C . PHE A 1 192 ? 29.617 -12.912 -11.031 1.00 96.56 192 PHE A C 1
ATOM 1538 O O . PHE A 1 192 ? 30.392 -13.382 -11.870 1.00 96.56 192 PHE A O 1
ATOM 1545 N N . VAL A 1 193 ? 29.527 -13.377 -9.780 1.00 97.88 193 VAL A N 1
ATOM 1546 C CA . VAL A 1 193 ? 30.347 -14.469 -9.230 1.00 97.88 193 VAL A CA 1
ATOM 1547 C C . VAL A 1 193 ? 30.408 -15.645 -10.206 1.00 97.88 193 VAL A C 1
ATOM 1549 O O . VAL A 1 193 ? 29.385 -16.099 -10.715 1.00 97.88 193 VAL A O 1
ATOM 1552 N N . ASN A 1 194 ? 31.630 -16.088 -10.496 1.00 96.31 194 ASN A N 1
ATOM 1553 C CA . ASN A 1 194 ? 31.917 -17.204 -11.385 1.00 96.31 194 ASN A CA 1
ATOM 1554 C C . ASN A 1 194 ? 32.451 -18.374 -10.555 1.00 96.31 194 ASN A C 1
ATOM 1556 O O . ASN A 1 194 ? 33.657 -18.470 -10.335 1.00 96.31 194 ASN A O 1
ATOM 1560 N N . ASP A 1 195 ? 31.535 -19.198 -10.057 1.00 97.25 195 ASP A N 1
ATOM 1561 C CA . ASP A 1 195 ? 31.812 -20.408 -9.283 1.00 97.25 195 ASP A CA 1
ATOM 1562 C C . ASP A 1 195 ? 31.377 -21.669 -10.056 1.00 97.25 195 ASP A C 1
ATOM 1564 O O . ASP A 1 195 ? 30.925 -21.599 -11.202 1.00 97.25 195 ASP A O 1
ATOM 1568 N N . GLU A 1 196 ? 31.513 -22.840 -9.438 1.00 97.38 196 GLU A N 1
ATOM 1569 C CA . GLU A 1 196 ? 31.148 -24.134 -10.019 1.00 97.38 196 GLU A CA 1
ATOM 1570 C C . GLU A 1 196 ? 29.646 -24.305 -10.312 1.00 97.38 196 GLU A C 1
ATOM 1572 O O . GLU A 1 196 ? 29.265 -25.226 -11.039 1.00 97.38 196 GLU A O 1
ATOM 1577 N N . PHE A 1 197 ? 28.786 -23.429 -9.783 1.00 97.06 197 PHE A N 1
ATOM 1578 C CA . PHE A 1 197 ? 27.338 -23.457 -10.001 1.00 97.06 197 PHE A CA 1
ATOM 1579 C C . PHE A 1 197 ? 26.889 -22.497 -11.107 1.00 97.06 197 PHE A C 1
ATOM 1581 O O . PHE A 1 197 ? 25.718 -22.505 -11.513 1.00 97.06 197 PHE A O 1
ATOM 1588 N N . ARG A 1 198 ? 27.802 -21.680 -11.643 1.00 94.81 198 ARG A N 1
ATOM 1589 C CA . ARG A 1 198 ? 27.488 -20.743 -12.715 1.00 94.81 198 ARG A CA 1
ATOM 1590 C C . ARG A 1 198 ? 27.284 -21.465 -14.048 1.00 94.81 198 ARG A C 1
ATOM 1592 O O . ARG A 1 198 ? 28.221 -21.856 -14.733 1.00 94.81 198 ARG A O 1
ATOM 1599 N N . SER A 1 199 ? 26.027 -21.517 -14.478 1.00 95.44 199 SER A N 1
ATOM 1600 C CA . SER A 1 199 ? 25.629 -21.889 -15.846 1.00 95.44 199 SER A CA 1
ATOM 1601 C C . SER A 1 199 ? 25.165 -20.695 -16.688 1.00 95.44 199 SER A C 1
ATOM 1603 O O . SER A 1 199 ? 25.075 -20.790 -17.911 1.00 95.44 199 SER A O 1
ATOM 1605 N N . LEU A 1 200 ? 24.870 -19.561 -16.045 1.00 95.06 200 LEU A N 1
ATOM 1606 C CA . LEU A 1 200 ? 24.350 -18.370 -16.708 1.00 95.06 200 LEU A CA 1
ATOM 1607 C C . LEU A 1 200 ? 25.494 -17.601 -17.410 1.00 95.06 200 LEU A C 1
ATOM 1609 O O . LEU A 1 200 ? 26.449 -17.183 -16.739 1.00 95.06 200 LEU A O 1
ATOM 1613 N N . PRO A 1 201 ? 25.424 -17.377 -18.737 1.00 96.12 201 PRO A N 1
ATOM 1614 C CA . PRO A 1 201 ? 26.358 -16.493 -19.424 1.00 96.12 201 PRO A CA 1
ATOM 1615 C C . PRO A 1 201 ? 26.061 -15.024 -19.108 1.00 96.12 201 PRO A C 1
ATOM 1617 O O . PRO A 1 201 ? 24.943 -14.662 -18.738 1.00 96.12 201 PRO A O 1
ATOM 1620 N N . ASP A 1 202 ? 27.068 -14.172 -19.291 1.00 97.00 202 ASP A N 1
ATOM 1621 C CA . ASP A 1 202 ? 26.887 -12.720 -19.242 1.00 97.00 202 ASP A CA 1
ATOM 1622 C C . ASP A 1 202 ? 25.865 -12.268 -20.297 1.00 97.00 202 ASP A C 1
ATOM 1624 O O . ASP A 1 202 ? 25.894 -12.707 -21.447 1.00 97.00 202 ASP A O 1
ATOM 1628 N N . GLN A 1 203 ? 24.957 -11.378 -19.896 1.00 97.06 203 GLN A N 1
ATOM 1629 C CA . GLN A 1 203 ? 23.942 -10.785 -20.765 1.00 97.06 203 GLN A CA 1
ATOM 1630 C C . GLN A 1 203 ? 24.175 -9.279 -20.840 1.00 97.06 203 GLN A C 1
ATOM 1632 O O . GLN A 1 203 ? 23.865 -8.551 -19.896 1.00 97.06 203 GLN A O 1
ATOM 1637 N N . TYR A 1 204 ? 24.738 -8.809 -21.953 1.00 97.31 204 TYR A N 1
ATOM 1638 C CA . TYR A 1 204 ? 25.004 -7.382 -22.175 1.00 97.31 204 TYR A CA 1
ATOM 1639 C C . TYR A 1 204 ? 23.746 -6.591 -22.545 1.00 97.31 204 TYR A C 1
ATOM 1641 O O . TYR A 1 204 ? 23.701 -5.388 -22.306 1.00 97.31 204 TYR A O 1
ATOM 1649 N N . ASP A 1 205 ? 22.728 -7.271 -23.074 1.00 98.06 205 ASP A N 1
ATOM 1650 C CA . ASP A 1 205 ? 21.379 -6.744 -23.242 1.00 98.06 205 ASP A CA 1
ATOM 1651 C C . ASP A 1 205 ? 20.355 -7.865 -23.029 1.00 98.06 205 ASP A C 1
ATOM 1653 O O . ASP A 1 205 ? 20.577 -9.001 -23.449 1.00 98.06 205 ASP A O 1
ATOM 1657 N N . ARG A 1 206 ? 19.252 -7.565 -22.342 1.00 97.56 206 ARG A N 1
ATOM 1658 C CA . ARG A 1 206 ? 18.165 -8.509 -22.056 1.00 97.56 206 ARG A CA 1
ATOM 1659 C C . ARG A 1 206 ? 16.856 -7.783 -21.763 1.00 97.56 206 ARG A C 1
ATOM 1661 O O . ARG A 1 206 ? 16.841 -6.619 -21.360 1.00 97.56 206 ARG A O 1
ATOM 1668 N N . ILE A 1 207 ? 15.748 -8.515 -21.863 1.00 98.19 207 ILE A N 1
ATOM 1669 C CA . ILE A 1 207 ? 14.451 -8.058 -21.355 1.00 98.19 207 ILE A CA 1
ATOM 1670 C C . ILE A 1 207 ? 14.536 -7.903 -19.832 1.00 98.19 207 ILE A C 1
ATOM 1672 O O . ILE A 1 207 ? 15.044 -8.779 -19.128 1.00 98.19 207 ILE A O 1
ATOM 1676 N N . PHE A 1 208 ? 13.981 -6.806 -19.316 1.00 98.00 208 PHE A N 1
ATOM 1677 C CA . PHE A 1 208 ? 13.746 -6.623 -17.888 1.00 98.00 208 PHE A CA 1
ATOM 1678 C C . PHE A 1 208 ? 12.253 -6.435 -17.649 1.00 98.00 208 PHE A C 1
ATOM 1680 O O . PHE A 1 208 ? 11.669 -5.425 -18.041 1.00 98.00 208 PHE A O 1
ATOM 1687 N N . SER A 1 209 ? 11.636 -7.411 -16.987 1.00 98.25 209 SER A N 1
ATOM 1688 C CA . SER A 1 209 ? 10.250 -7.338 -16.543 1.00 98.25 2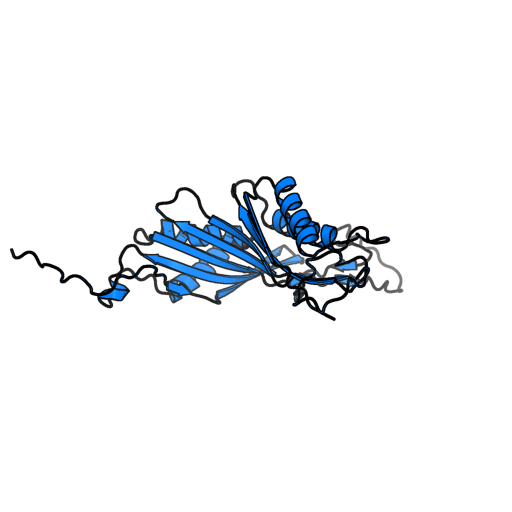09 SER A CA 1
ATOM 1689 C C . SER A 1 209 ? 10.149 -7.639 -15.058 1.00 98.25 209 SER A C 1
ATOM 1691 O O . SER A 1 209 ? 10.830 -8.519 -14.538 1.00 98.25 209 SER A O 1
ATOM 1693 N N . THR A 1 210 ? 9.287 -6.902 -14.369 1.00 98.00 210 THR A N 1
ATOM 1694 C CA . THR A 1 210 ? 9.071 -7.055 -12.932 1.00 98.00 210 THR A CA 1
ATOM 1695 C C . THR A 1 210 ? 7.636 -6.704 -12.561 1.00 98.00 210 THR A C 1
ATOM 1697 O O . THR A 1 210 ? 6.912 -6.070 -13.335 1.00 98.00 210 THR A O 1
ATOM 1700 N N . VAL A 1 211 ? 7.228 -7.127 -11.370 1.00 97.81 211 VAL A N 1
ATOM 1701 C CA . VAL A 1 211 ? 6.009 -6.669 -10.702 1.00 97.81 211 VAL A CA 1
ATOM 1702 C C . VAL A 1 211 ? 6.457 -5.970 -9.431 1.00 97.81 211 VAL A C 1
ATOM 1704 O O . VAL A 1 211 ? 6.884 -6.636 -8.499 1.00 97.81 211 VAL A O 1
ATOM 1707 N N . VAL A 1 212 ? 6.444 -4.641 -9.433 1.00 98.12 212 VAL A N 1
ATOM 1708 C CA . VAL A 1 212 ? 6.940 -3.844 -8.312 1.00 98.12 212 VAL A CA 1
ATOM 1709 C C . VAL A 1 212 ? 5.902 -3.826 -7.199 1.00 98.12 212 VAL A C 1
ATOM 1711 O O . VAL A 1 212 ? 4.790 -3.328 -7.404 1.00 98.12 212 VAL A O 1
ATOM 1714 N N . ASP A 1 213 ? 6.321 -4.300 -6.028 1.00 98.44 213 ASP A N 1
ATOM 1715 C CA . ASP A 1 213 ? 5.651 -4.046 -4.757 1.00 98.44 213 ASP A CA 1
ATOM 1716 C C . ASP A 1 213 ? 6.572 -3.163 -3.911 1.00 98.44 213 ASP A C 1
ATOM 1718 O O . ASP A 1 213 ? 7.755 -3.462 -3.741 1.00 98.44 213 ASP A O 1
ATOM 1722 N N . CYS A 1 214 ? 6.054 -2.038 -3.433 1.00 98.56 214 CYS A N 1
ATOM 1723 C CA . CYS A 1 214 ? 6.808 -1.021 -2.710 1.00 98.56 214 CYS A CA 1
ATOM 1724 C C . CYS A 1 214 ? 5.969 -0.500 -1.549 1.00 98.56 214 CYS A C 1
ATOM 1726 O O . CYS A 1 214 ? 4.803 -0.173 -1.747 1.00 98.56 214 CYS A O 1
ATOM 1728 N N . SER A 1 215 ? 6.562 -0.371 -0.370 1.00 98.75 215 SER A N 1
ATOM 1729 C CA . SER A 1 215 ? 5.919 0.188 0.817 1.00 98.75 215 SER A CA 1
ATOM 1730 C C . SER A 1 215 ? 6.854 1.146 1.531 1.00 98.75 215 SER A C 1
ATOM 1732 O O . SER A 1 215 ? 8.060 0.909 1.577 1.00 98.75 215 SER A O 1
ATOM 1734 N N . TRP A 1 216 ? 6.310 2.195 2.128 1.00 98.75 216 TRP A N 1
ATOM 1735 C CA . TRP A 1 216 ? 7.088 3.162 2.887 1.00 98.75 216 TRP A CA 1
ATOM 1736 C C . TRP A 1 216 ? 6.348 3.626 4.136 1.00 98.75 216 TRP A C 1
ATOM 1738 O O . TRP A 1 216 ? 5.125 3.754 4.127 1.00 98.75 216 TRP A O 1
ATOM 1748 N N . GLU A 1 217 ? 7.106 3.885 5.199 1.00 98.50 217 GLU A N 1
ATOM 1749 C CA . GLU A 1 217 ? 6.617 4.435 6.463 1.00 98.50 217 GLU A CA 1
ATOM 1750 C C . GLU A 1 217 ? 6.853 5.948 6.504 1.00 98.50 217 GLU A C 1
ATOM 1752 O O . GLU A 1 217 ? 7.899 6.444 6.068 1.00 98.50 217 GLU A O 1
ATOM 1757 N N . TYR A 1 218 ? 5.888 6.686 7.053 1.00 97.94 218 TYR A N 1
ATOM 1758 C CA . TYR A 1 218 ? 6.029 8.119 7.291 1.00 97.94 218 TYR A CA 1
ATOM 1759 C C . TYR A 1 218 ? 6.634 8.437 8.670 1.00 97.94 218 TYR A C 1
ATOM 1761 O O . TYR A 1 218 ? 6.264 7.845 9.683 1.00 97.94 218 TYR A O 1
ATOM 1769 N N . SER A 1 219 ? 7.535 9.421 8.728 1.00 94.81 219 SER A N 1
ATOM 1770 C CA . SER A 1 219 ? 7.975 10.084 9.966 1.00 94.81 219 SER A CA 1
ATOM 1771 C C . SER A 1 219 ? 6.981 11.140 10.452 1.00 94.81 219 SER A C 1
ATOM 1773 O O . SER A 1 219 ? 6.870 11.350 11.657 1.00 94.81 219 SER A O 1
ATOM 1775 N N . ASP A 1 220 ? 6.272 11.788 9.525 1.00 90.56 220 ASP A N 1
ATOM 1776 C CA . ASP A 1 220 ? 5.274 12.827 9.781 1.00 90.56 220 ASP A CA 1
ATOM 1777 C C . ASP A 1 220 ? 4.034 12.596 8.908 1.00 90.56 220 ASP A C 1
ATOM 1779 O O . ASP A 1 220 ? 4.125 12.424 7.690 1.00 90.56 220 ASP A O 1
ATOM 1783 N N . THR A 1 221 ? 2.866 12.611 9.545 1.00 93.25 221 THR A N 1
ATOM 1784 C CA . THR A 1 221 ? 1.563 12.394 8.904 1.00 93.25 221 THR A CA 1
ATOM 1785 C C . THR A 1 221 ? 0.677 13.639 8.911 1.00 93.25 221 THR A C 1
ATOM 1787 O O . THR A 1 221 ? -0.364 13.645 8.255 1.00 93.25 221 THR A O 1
ATOM 1790 N N . GLU A 1 222 ? 1.084 14.713 9.595 1.00 89.88 222 GLU A N 1
ATOM 1791 C CA . GLU A 1 222 ? 0.299 15.944 9.709 1.00 89.88 222 GLU A CA 1
ATOM 1792 C C . GLU A 1 222 ? 0.439 16.818 8.459 1.00 89.88 222 GLU A C 1
ATOM 1794 O O . GLU A 1 222 ? -0.544 17.380 7.971 1.00 89.88 222 GLU A O 1
ATOM 1799 N N . THR A 1 223 ? 1.655 16.918 7.909 1.00 91.62 223 THR A N 1
ATOM 1800 C CA . THR A 1 223 ? 1.940 17.794 6.758 1.00 91.62 223 THR A CA 1
ATOM 1801 C C . THR A 1 223 ? 1.844 17.093 5.403 1.00 91.62 223 THR A C 1
ATOM 1803 O O . THR A 1 223 ? 1.869 17.747 4.354 1.00 91.62 223 THR A O 1
ATOM 1806 N N . VAL A 1 224 ? 1.743 15.762 5.391 1.00 94.69 224 VAL A N 1
ATOM 1807 C CA . VAL A 1 224 ? 1.833 14.976 4.160 1.00 94.69 224 VAL A CA 1
ATOM 1808 C C . VAL A 1 224 ? 0.536 15.016 3.348 1.00 94.69 224 VAL A C 1
ATOM 1810 O O . VAL A 1 224 ? -0.572 14.804 3.838 1.00 94.69 224 VAL A O 1
ATOM 1813 N N . ASN A 1 225 ? 0.676 15.225 2.039 1.00 96.62 225 ASN A N 1
ATOM 1814 C CA . ASN A 1 225 ? -0.385 14.924 1.084 1.00 96.62 225 ASN A CA 1
ATOM 1815 C C . ASN A 1 225 ? -0.182 13.498 0.554 1.00 96.62 225 ASN A C 1
ATOM 1817 O O . ASN A 1 225 ? 0.584 13.294 -0.390 1.00 96.62 225 ASN A O 1
ATOM 1821 N N . PHE A 1 226 ? -0.859 12.523 1.166 1.00 97.88 226 PHE A N 1
ATOM 1822 C CA . PHE A 1 226 ? -0.694 11.097 0.862 1.00 97.88 226 PHE A CA 1
ATOM 1823 C C . PHE A 1 226 ? -0.896 10.761 -0.620 1.00 97.88 226 PHE A C 1
ATOM 1825 O O . PHE A 1 226 ? -0.048 10.113 -1.231 1.00 97.88 226 PHE A O 1
ATOM 1832 N N . SER A 1 227 ? -1.961 11.278 -1.239 1.00 96.00 227 SER A N 1
ATOM 1833 C CA . SER A 1 227 ? -2.248 11.041 -2.659 1.00 96.00 227 SER A CA 1
ATOM 1834 C C . SER A 1 227 ? -1.130 11.563 -3.566 1.00 96.00 227 SER A C 1
ATOM 1836 O O . SER A 1 227 ? -0.744 10.899 -4.529 1.00 96.00 227 SER A O 1
ATOM 1838 N N . ARG A 1 228 ? -0.569 12.742 -3.262 1.00 97.25 228 ARG A N 1
ATOM 1839 C CA . ARG A 1 228 ? 0.573 13.294 -4.005 1.00 97.25 228 ARG A CA 1
ATOM 1840 C C . ARG A 1 228 ? 1.845 12.487 -3.759 1.00 97.25 228 ARG A C 1
ATOM 1842 O O . ARG A 1 228 ? 2.581 12.242 -4.713 1.00 97.25 228 ARG A O 1
ATOM 1849 N N . ALA A 1 229 ? 2.105 12.081 -2.519 1.00 98.38 229 ALA A N 1
ATOM 1850 C CA . ALA A 1 229 ? 3.250 11.244 -2.173 1.00 98.38 229 ALA A CA 1
ATOM 1851 C C . ALA A 1 229 ? 3.210 9.908 -2.932 1.00 98.38 229 ALA A C 1
ATOM 1853 O O . ALA A 1 229 ? 4.171 9.589 -3.626 1.00 98.38 229 ALA A O 1
ATOM 1854 N N . TRP A 1 230 ? 2.074 9.201 -2.924 1.00 98.38 230 TRP A N 1
ATOM 1855 C CA . TRP A 1 230 ? 1.894 7.946 -3.662 1.00 98.38 230 TRP A CA 1
ATOM 1856 C C . TRP A 1 230 ? 2.177 8.098 -5.162 1.00 98.38 230 TRP A C 1
ATOM 1858 O O . TRP A 1 230 ? 2.949 7.329 -5.738 1.00 98.38 230 TRP A O 1
ATOM 1868 N N . GLN A 1 231 ? 1.630 9.145 -5.794 1.00 98.00 231 GLN A N 1
ATOM 1869 C CA . GLN A 1 231 ? 1.909 9.430 -7.208 1.00 98.00 231 GLN A CA 1
ATOM 1870 C C . GLN A 1 231 ? 3.383 9.765 -7.456 1.00 98.00 231 GLN A C 1
ATOM 1872 O O . GLN A 1 231 ? 3.942 9.400 -8.488 1.00 98.00 231 GLN A O 1
ATOM 1877 N N . THR A 1 232 ? 4.028 10.446 -6.510 1.00 98.62 232 THR A N 1
ATOM 1878 C CA . THR A 1 232 ? 5.439 10.829 -6.614 1.00 98.62 232 THR A CA 1
ATOM 1879 C C . THR A 1 232 ? 6.330 9.591 -6.558 1.00 98.62 232 THR A C 1
ATOM 1881 O O . THR A 1 232 ? 7.180 9.430 -7.432 1.00 98.62 232 THR A O 1
ATOM 1884 N N . VAL A 1 233 ? 6.080 8.670 -5.620 1.00 98.75 233 VAL A N 1
ATOM 1885 C CA . VAL A 1 233 ? 6.786 7.381 -5.535 1.00 98.75 233 VAL A CA 1
ATOM 1886 C C . VAL A 1 233 ? 6.583 6.562 -6.810 1.00 98.75 233 VAL A C 1
ATOM 1888 O O . VAL A 1 233 ? 7.561 6.133 -7.422 1.00 98.75 233 VAL A O 1
ATOM 1891 N N . LYS A 1 234 ? 5.335 6.413 -7.279 1.00 98.56 234 LYS A N 1
ATOM 1892 C CA . LYS A 1 234 ? 5.032 5.700 -8.531 1.00 98.56 234 LYS A CA 1
ATOM 1893 C C . LYS A 1 234 ? 5.802 6.285 -9.721 1.00 98.56 234 LYS A C 1
ATOM 1895 O O . LYS A 1 234 ? 6.401 5.539 -10.493 1.00 98.56 234 LYS A O 1
ATOM 1900 N N . ASN A 1 235 ? 5.825 7.609 -9.857 1.00 98.56 235 ASN A N 1
ATOM 1901 C CA . ASN A 1 235 ? 6.525 8.282 -10.950 1.00 98.56 235 ASN A CA 1
ATOM 1902 C C . ASN A 1 235 ? 8.052 8.159 -10.842 1.00 98.56 235 ASN A C 1
ATOM 1904 O O . ASN A 1 235 ? 8.715 8.027 -11.869 1.00 98.56 235 ASN A O 1
ATOM 1908 N N . ILE A 1 236 ? 8.617 8.179 -9.629 1.00 98.75 236 ILE A N 1
ATOM 1909 C CA . ILE A 1 236 ? 10.047 7.918 -9.400 1.00 98.75 236 ILE A CA 1
ATOM 1910 C C . ILE A 1 236 ? 10.410 6.509 -9.878 1.00 98.75 236 ILE A C 1
ATOM 1912 O O . ILE A 1 236 ? 11.340 6.367 -10.670 1.00 98.75 236 ILE A O 1
ATOM 1916 N N . ILE A 1 237 ? 9.641 5.496 -9.465 1.00 98.62 237 ILE A N 1
ATOM 1917 C CA . ILE A 1 237 ? 9.851 4.097 -9.867 1.00 98.62 237 ILE A CA 1
ATOM 1918 C C . ILE A 1 237 ? 9.811 3.966 -11.393 1.00 98.62 237 ILE A C 1
ATOM 1920 O O . ILE A 1 237 ? 10.735 3.424 -11.996 1.00 98.62 237 ILE A O 1
ATOM 1924 N N . LEU A 1 238 ? 8.765 4.499 -12.034 1.00 98.56 238 LEU A N 1
ATOM 1925 C CA . LEU A 1 238 ? 8.607 4.423 -13.489 1.00 98.56 238 LEU A CA 1
ATOM 1926 C C . LEU A 1 238 ? 9.744 5.128 -14.234 1.00 98.56 238 LEU A C 1
ATOM 1928 O O . LEU A 1 238 ? 10.283 4.574 -15.191 1.00 98.56 238 LEU A O 1
ATOM 1932 N N . ARG A 1 239 ? 10.147 6.319 -13.782 1.00 98.44 239 ARG A N 1
ATOM 1933 C CA . ARG A 1 239 ? 11.232 7.084 -14.404 1.00 98.44 239 ARG A CA 1
ATOM 1934 C C . ARG A 1 239 ? 12.586 6.400 -14.242 1.00 98.44 239 ARG A C 1
ATOM 1936 O O . ARG A 1 239 ? 13.344 6.363 -15.202 1.00 98.44 239 ARG A O 1
ATOM 1943 N N . ASN A 1 240 ? 12.891 5.838 -13.075 1.00 98.31 240 ASN A N 1
ATOM 1944 C CA . ASN A 1 240 ? 14.159 5.136 -12.857 1.00 98.31 240 ASN A CA 1
ATOM 1945 C C . ASN A 1 240 ? 14.203 3.772 -13.561 1.00 98.31 240 ASN A C 1
ATOM 1947 O O . ASN A 1 240 ? 15.280 3.292 -13.911 1.00 98.31 240 ASN A O 1
ATOM 1951 N N . PHE A 1 241 ? 13.043 3.158 -13.805 1.00 98.44 241 PHE A N 1
ATOM 1952 C CA . PHE A 1 241 ? 12.934 1.948 -14.613 1.00 98.44 241 PHE A CA 1
ATOM 1953 C C . PHE A 1 241 ? 13.116 2.228 -16.116 1.00 98.44 241 PHE A C 1
ATOM 1955 O O . PHE A 1 241 ? 13.917 1.555 -16.778 1.00 98.44 241 PHE A O 1
ATOM 1962 N N . ALA A 1 242 ? 12.367 3.201 -16.649 1.00 98.19 242 ALA A N 1
ATOM 1963 C CA . ALA A 1 242 ? 12.253 3.461 -18.084 1.00 98.19 242 ALA A CA 1
ATOM 1964 C C . ALA A 1 242 ? 13.310 4.437 -18.619 1.00 98.19 242 ALA A C 1
ATOM 1966 O O . ALA A 1 242 ? 13.852 4.209 -19.696 1.00 98.19 242 ALA A O 1
ATOM 1967 N N . GLY A 1 243 ? 13.644 5.482 -17.860 1.00 97.81 243 GLY A N 1
ATOM 1968 C CA . GLY A 1 243 ? 14.516 6.564 -18.306 1.00 97.81 243 GLY A CA 1
ATOM 1969 C C . GLY A 1 243 ? 13.806 7.569 -19.210 1.00 97.81 243 GLY A C 1
ATOM 1970 O O . GLY A 1 243 ? 12.599 7.787 -19.098 1.00 97.81 243 GLY A O 1
ATOM 1971 N N . ASP A 1 244 ? 14.581 8.199 -20.089 1.00 97.56 244 ASP A N 1
ATOM 1972 C CA . ASP A 1 244 ? 14.054 9.104 -21.107 1.00 97.56 244 ASP A CA 1
ATOM 1973 C C . ASP A 1 244 ? 13.177 8.336 -22.124 1.00 97.56 244 ASP A C 1
ATOM 1975 O O . ASP A 1 244 ? 13.570 7.252 -22.554 1.00 97.56 244 ASP A O 1
ATOM 1979 N N . PRO A 1 245 ? 12.011 8.853 -22.550 1.00 97.19 245 PRO A N 1
ATOM 1980 C CA . PRO A 1 245 ? 11.128 8.135 -23.475 1.00 97.19 245 PRO A CA 1
ATOM 1981 C C . PRO A 1 245 ? 11.713 7.840 -24.865 1.00 97.19 245 PRO A C 1
ATOM 1983 O O . PRO A 1 245 ? 11.197 6.959 -25.548 1.00 97.19 245 PRO A O 1
ATOM 1986 N N . GLN A 1 246 ? 12.736 8.577 -25.309 1.00 97.06 246 GLN A N 1
ATOM 1987 C CA . GLN A 1 246 ? 13.362 8.411 -26.625 1.00 97.06 246 GLN A CA 1
ATOM 1988 C C . GLN A 1 246 ? 14.608 7.524 -26.569 1.00 97.06 246 GLN A C 1
ATOM 1990 O O . GLN A 1 246 ? 14.850 6.762 -27.502 1.00 97.06 246 GLN A O 1
ATOM 1995 N N . VAL A 1 247 ? 15.402 7.613 -25.495 1.00 97.38 247 VAL A N 1
ATOM 1996 C CA . VAL A 1 247 ? 16.700 6.905 -25.400 1.00 97.38 247 VAL A CA 1
ATOM 1997 C C . VAL A 1 247 ? 16.790 5.872 -24.270 1.00 97.38 247 VAL A C 1
ATOM 1999 O O . VAL A 1 247 ? 17.705 5.045 -24.240 1.00 97.38 247 VAL A O 1
ATOM 2002 N N . GLY A 1 248 ? 15.836 5.880 -23.345 1.00 97.81 248 GLY A N 1
ATOM 2003 C CA . GLY A 1 248 ? 15.783 4.991 -22.191 1.00 97.81 248 GLY A CA 1
ATOM 2004 C C . GLY A 1 248 ? 16.849 5.279 -21.129 1.00 97.81 248 GLY A C 1
ATOM 2005 O O . GLY A 1 248 ? 17.473 6.339 -21.089 1.00 97.81 248 GLY A O 1
ATOM 2006 N N . VAL A 1 249 ? 17.057 4.310 -20.236 1.00 97.94 249 VAL A N 1
ATOM 2007 C CA . VAL A 1 249 ? 18.160 4.289 -19.262 1.00 97.94 249 VAL A CA 1
ATOM 2008 C C . VAL A 1 249 ? 18.697 2.870 -19.111 1.00 97.94 249 VAL A C 1
ATOM 2010 O O . VAL A 1 249 ? 17.923 1.912 -19.001 1.00 97.94 249 VAL A O 1
ATOM 2013 N N . SER A 1 250 ? 20.024 2.734 -19.091 1.00 97.44 250 SER A N 1
ATOM 2014 C CA . SER A 1 250 ? 20.684 1.449 -18.858 1.00 97.44 250 SER A CA 1
ATOM 2015 C C . SER A 1 250 ? 20.583 1.035 -17.388 1.00 97.44 250 SER A C 1
ATOM 2017 O O . SER A 1 250 ? 20.792 1.846 -16.486 1.00 97.44 250 SER A O 1
ATOM 2019 N N . SER A 1 251 ? 20.243 -0.232 -17.144 1.00 97.69 251 SER A N 1
ATOM 2020 C CA . SER A 1 251 ? 20.170 -0.839 -15.813 1.00 97.69 251 SER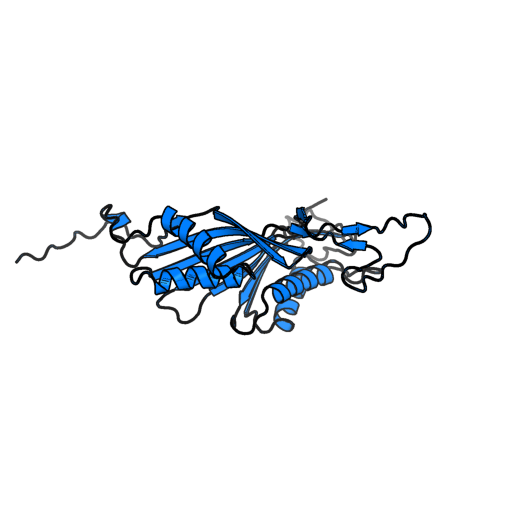 A CA 1
ATOM 2021 C C . SER A 1 251 ? 21.150 -2.017 -15.718 1.00 97.69 251 SER A C 1
ATOM 2023 O O . SER A 1 251 ? 20.912 -3.040 -16.366 1.00 97.69 251 SER A O 1
ATOM 2025 N N . PRO A 1 252 ? 22.228 -1.910 -14.918 1.00 97.12 252 PRO A N 1
ATOM 2026 C CA . PRO A 1 252 ? 23.224 -2.977 -14.784 1.00 97.12 252 PRO A CA 1
ATOM 2027 C C . PRO A 1 252 ? 22.763 -4.133 -13.884 1.00 97.12 252 PRO A C 1
ATOM 2029 O O . PRO A 1 252 ? 23.357 -5.209 -13.890 1.00 97.12 252 PRO A O 1
ATOM 2032 N N . SER A 1 253 ? 21.740 -3.907 -13.057 1.00 96.69 253 SER A N 1
ATOM 2033 C CA . SER A 1 253 ? 21.120 -4.923 -12.210 1.00 96.69 253 SER A CA 1
ATOM 2034 C C . SER A 1 253 ? 19.778 -4.428 -11.673 1.00 96.69 253 SER A C 1
ATOM 2036 O O . SER A 1 253 ? 19.538 -3.223 -11.550 1.00 96.69 253 SER A O 1
ATOM 2038 N N . VAL A 1 254 ? 18.910 -5.370 -11.291 1.00 96.25 254 VAL A N 1
ATOM 2039 C CA . VAL A 1 254 ? 17.629 -5.055 -10.639 1.00 96.25 254 VAL A CA 1
ATOM 2040 C C . VAL A 1 254 ? 17.874 -4.303 -9.331 1.00 96.25 254 VAL A C 1
ATOM 2042 O O . VAL A 1 254 ? 17.223 -3.297 -9.067 1.00 96.25 254 VAL A O 1
ATOM 2045 N N . GLN A 1 255 ? 18.868 -4.747 -8.557 1.00 97.81 255 GLN A N 1
ATOM 2046 C CA . GLN A 1 255 ? 19.269 -4.151 -7.286 1.00 97.81 255 GLN A CA 1
ATOM 2047 C C . GLN A 1 255 ? 19.658 -2.679 -7.450 1.00 97.81 255 GLN A C 1
ATOM 2049 O O . GLN A 1 255 ? 19.295 -1.854 -6.618 1.00 97.81 255 GLN A O 1
ATOM 2054 N N . HIS A 1 256 ? 20.362 -2.330 -8.530 1.00 97.81 256 HIS A N 1
ATOM 2055 C CA . HIS A 1 256 ? 20.769 -0.951 -8.772 1.00 97.81 256 HIS A CA 1
ATOM 2056 C C . HIS A 1 256 ? 19.570 -0.045 -9.084 1.00 97.81 256 HIS A C 1
ATOM 2058 O O . HIS A 1 256 ? 19.434 1.021 -8.488 1.00 97.81 256 HIS A O 1
ATOM 2064 N N . THR A 1 257 ? 18.665 -0.475 -9.970 1.00 98.00 257 THR A N 1
ATOM 2065 C CA . THR A 1 257 ? 17.436 0.282 -10.280 1.00 98.00 257 THR A CA 1
ATOM 2066 C C . THR A 1 257 ? 16.527 0.432 -9.057 1.00 98.00 257 THR A C 1
ATOM 2068 O O . THR A 1 257 ? 15.957 1.506 -8.846 1.00 98.00 257 THR A O 1
ATOM 2071 N N . LEU A 1 258 ? 16.423 -0.618 -8.241 1.00 97.81 258 LEU A N 1
ATOM 2072 C CA . LEU A 1 258 ? 15.696 -0.610 -6.974 1.00 97.81 258 LEU A CA 1
ATOM 2073 C C . LEU A 1 258 ? 16.285 0.438 -6.020 1.00 97.81 258 LEU A C 1
ATOM 2075 O O . LEU A 1 258 ? 15.580 1.362 -5.621 1.00 97.81 258 LEU A O 1
ATOM 2079 N N . TYR A 1 259 ? 17.594 0.370 -5.761 1.00 98.44 259 TYR A N 1
ATOM 2080 C CA . TYR A 1 259 ? 18.303 1.307 -4.887 1.00 98.44 259 TYR A CA 1
ATOM 2081 C C . TYR A 1 259 ? 18.147 2.768 -5.331 1.00 98.44 259 TYR A C 1
ATOM 2083 O O . TYR A 1 259 ? 17.859 3.638 -4.512 1.00 98.44 259 TYR A O 1
ATOM 2091 N N . LEU A 1 260 ? 18.299 3.057 -6.631 1.00 98.50 260 LEU A N 1
ATOM 2092 C CA . LEU A 1 260 ? 18.125 4.416 -7.155 1.00 98.50 260 LEU A CA 1
ATOM 2093 C C . LEU A 1 260 ? 16.702 4.944 -6.932 1.00 98.50 260 LEU A C 1
ATOM 2095 O O . LEU A 1 260 ? 16.519 6.131 -6.666 1.00 98.50 260 LEU A O 1
ATOM 2099 N N . SER A 1 261 ? 15.699 4.070 -7.036 1.00 98.56 261 SER A N 1
ATOM 2100 C CA . SER A 1 261 ? 14.296 4.416 -6.790 1.00 98.56 261 SER A CA 1
ATOM 2101 C C . SER A 1 261 ? 14.042 4.717 -5.320 1.00 98.56 261 SER A C 1
ATOM 2103 O O . SER A 1 261 ? 13.513 5.781 -5.014 1.00 98.56 261 SER A O 1
ATOM 2105 N N . GLU A 1 262 ? 14.472 3.838 -4.419 1.00 98.69 262 GLU A N 1
ATOM 2106 C CA . GLU A 1 262 ? 14.318 4.022 -2.972 1.00 98.69 262 GLU A CA 1
ATOM 2107 C C . GLU A 1 262 ? 15.043 5.273 -2.471 1.00 98.69 262 GLU A C 1
ATOM 2109 O O . GLU A 1 262 ? 14.439 6.121 -1.813 1.00 98.69 262 GLU A O 1
ATOM 2114 N N . LYS A 1 263 ? 16.314 5.439 -2.856 1.00 98.69 263 LYS A N 1
ATOM 2115 C CA . LYS A 1 263 ? 17.109 6.618 -2.505 1.00 98.69 263 LYS A CA 1
ATOM 2116 C C . LYS A 1 263 ? 16.417 7.905 -2.949 1.00 98.69 263 LYS A C 1
ATOM 2118 O O . LYS A 1 263 ? 16.271 8.831 -2.161 1.00 98.69 263 LYS A O 1
ATOM 2123 N N . GLN A 1 264 ? 15.959 7.960 -4.200 1.00 98.69 264 GLN A N 1
ATOM 2124 C CA . GLN A 1 264 ? 15.326 9.168 -4.714 1.00 98.69 264 GLN A CA 1
ATOM 2125 C C . GLN A 1 264 ? 13.992 9.478 -4.020 1.00 98.69 264 GLN A C 1
ATOM 2127 O O . GLN A 1 264 ? 13.643 10.649 -3.888 1.00 98.69 264 GLN A O 1
ATOM 2132 N N . VAL A 1 265 ? 13.237 8.465 -3.581 1.00 98.69 265 VAL A N 1
ATOM 2133 C CA . VAL A 1 265 ? 12.032 8.699 -2.772 1.00 98.69 265 VAL A CA 1
ATOM 2134 C C . VAL A 1 265 ? 12.392 9.400 -1.466 1.00 98.69 265 VAL A C 1
ATOM 2136 O O . VAL A 1 265 ? 11.770 10.413 -1.152 1.00 98.69 265 VAL A O 1
ATOM 2139 N N . LEU A 1 266 ? 13.414 8.910 -0.758 1.00 98.56 266 LEU A N 1
ATOM 2140 C CA . LEU A 1 266 ? 13.891 9.515 0.490 1.00 98.56 266 LEU A CA 1
ATOM 2141 C C . LEU A 1 266 ? 14.412 10.947 0.278 1.00 98.56 266 LEU A C 1
ATOM 2143 O O . LEU A 1 266 ? 14.147 11.821 1.098 1.00 98.56 266 LEU A O 1
ATOM 2147 N N . ASP A 1 267 ? 15.081 11.215 -0.847 1.00 98.31 267 ASP A N 1
ATOM 2148 C CA . ASP A 1 267 ? 15.582 12.556 -1.183 1.00 98.31 267 ASP A CA 1
ATOM 2149 C C . ASP A 1 267 ? 14.447 13.560 -1.496 1.00 98.31 267 ASP A C 1
ATOM 2151 O O . ASP A 1 267 ? 14.589 14.760 -1.259 1.00 98.31 267 ASP A O 1
ATOM 2155 N N . VAL A 1 268 ? 13.326 13.099 -2.070 1.00 98.31 268 VAL A N 1
ATOM 2156 C CA . VAL A 1 268 ? 12.241 13.964 -2.586 1.00 98.31 268 VAL A CA 1
ATOM 2157 C C . VAL A 1 268 ? 11.079 14.123 -1.604 1.00 98.31 268 VAL A C 1
ATOM 2159 O O . VAL A 1 268 ? 10.388 15.144 -1.640 1.00 98.31 268 VAL A O 1
ATOM 2162 N N . ILE A 1 269 ? 10.827 13.128 -0.751 1.00 98.06 269 ILE A N 1
ATOM 2163 C CA . ILE A 1 269 ? 9.689 13.111 0.172 1.00 98.06 269 ILE A CA 1
ATOM 2164 C C . ILE A 1 269 ? 10.222 13.074 1.613 1.00 98.06 269 ILE A C 1
ATOM 2166 O O . ILE A 1 269 ? 10.392 11.990 2.166 1.00 98.06 269 ILE A O 1
ATOM 2170 N N . PRO A 1 270 ? 10.458 14.236 2.253 1.00 97.12 270 PRO A N 1
ATOM 2171 C CA . PRO A 1 270 ? 11.101 14.301 3.570 1.00 97.12 270 PRO A CA 1
ATOM 2172 C C . PRO A 1 270 ? 10.274 13.655 4.692 1.00 97.12 270 PRO A C 1
ATOM 2174 O O . PRO A 1 270 ? 10.812 13.322 5.745 1.00 97.12 270 PRO A O 1
ATOM 2177 N N . GLN A 1 271 ? 8.969 13.470 4.476 1.00 97.31 271 GLN A N 1
ATOM 2178 C CA . GLN A 1 271 ? 8.095 12.755 5.400 1.00 97.31 271 GLN A CA 1
ATOM 2179 C C . GLN A 1 271 ? 8.283 11.232 5.355 1.00 97.31 271 GLN A C 1
ATOM 2181 O O . GLN A 1 271 ? 7.716 10.559 6.204 1.00 97.31 271 GLN A O 1
ATOM 2186 N N . VAL A 1 272 ? 9.013 10.660 4.391 1.00 98.12 272 VAL A N 1
ATOM 2187 C CA . VAL A 1 272 ? 9.274 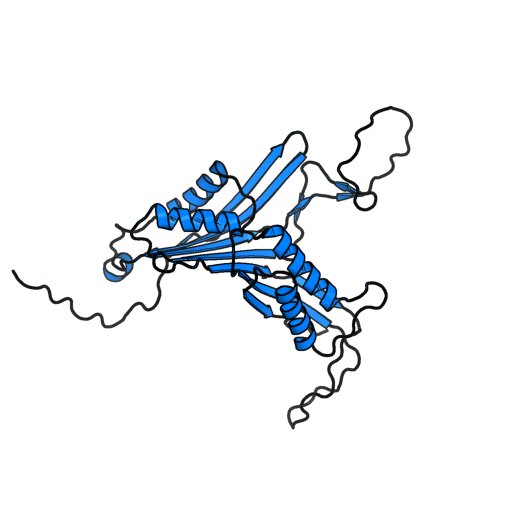9.211 4.335 1.00 98.12 272 VAL A CA 1
ATOM 2188 C C . VAL A 1 272 ? 10.522 8.883 5.150 1.00 98.12 272 VAL A C 1
ATOM 2190 O O . VAL A 1 272 ? 11.595 9.419 4.885 1.00 98.12 272 VAL A O 1
ATOM 2193 N N . SER A 1 273 ? 10.394 7.990 6.132 1.00 96.62 273 SER A N 1
ATOM 2194 C CA . SER A 1 273 ? 11.506 7.565 6.996 1.00 96.62 273 SER A CA 1
ATOM 2195 C C . SER A 1 273 ? 12.170 6.276 6.524 1.00 96.62 273 SER A C 1
ATOM 2197 O O . SER A 1 273 ? 13.386 6.128 6.624 1.00 96.62 273 SER A O 1
ATOM 2199 N N . VAL A 1 274 ? 11.366 5.336 6.032 1.00 98.00 274 VAL A N 1
ATOM 2200 C CA . VAL A 1 274 ? 11.792 3.999 5.618 1.00 98.00 274 VAL A CA 1
ATOM 2201 C C . VAL A 1 274 ? 11.027 3.627 4.361 1.00 98.00 274 VAL A C 1
ATOM 2203 O O . VAL A 1 274 ? 9.830 3.884 4.258 1.00 98.00 274 VAL A O 1
ATOM 2206 N N . ILE A 1 275 ? 11.710 2.996 3.413 1.00 98.56 275 ILE A N 1
ATOM 2207 C CA . ILE A 1 275 ? 11.114 2.442 2.202 1.00 98.56 275 ILE A CA 1
ATOM 2208 C C . ILE A 1 275 ? 11.641 1.025 1.990 1.00 98.56 275 ILE A C 1
ATOM 2210 O O . ILE A 1 275 ? 12.791 0.727 2.305 1.00 98.56 275 ILE A O 1
ATOM 2214 N N . SER A 1 276 ? 10.777 0.153 1.488 1.00 98.44 276 SER A N 1
ATOM 2215 C CA . SER A 1 276 ? 11.098 -1.216 1.117 1.00 98.44 276 SER A CA 1
ATOM 2216 C C . SER A 1 276 ? 10.451 -1.534 -0.220 1.00 98.44 276 SER A C 1
ATOM 2218 O O . SER A 1 276 ? 9.270 -1.254 -0.432 1.00 98.44 276 SER A O 1
ATOM 2220 N N . MET A 1 277 ? 11.223 -2.128 -1.121 1.00 98.38 277 MET A N 1
ATOM 2221 C CA . MET A 1 277 ? 10.765 -2.514 -2.444 1.00 98.38 277 MET A CA 1
ATOM 2222 C C . MET A 1 277 ? 11.156 -3.953 -2.766 1.00 98.38 277 MET A C 1
ATOM 2224 O O . MET A 1 277 ? 12.241 -4.427 -2.436 1.00 98.38 277 MET A O 1
ATOM 2228 N N . THR A 1 278 ? 10.278 -4.644 -3.485 1.00 98.25 278 THR A N 1
ATOM 2229 C CA . THR A 1 278 ? 10.571 -5.931 -4.108 1.00 98.25 278 THR A CA 1
ATOM 2230 C C . THR A 1 278 ? 10.339 -5.836 -5.612 1.00 98.25 278 THR A C 1
ATOM 2232 O O . THR A 1 278 ? 9.368 -5.251 -6.093 1.00 98.25 278 THR A O 1
ATOM 2235 N N . MET A 1 279 ? 11.284 -6.381 -6.377 1.00 97.69 279 MET A N 1
ATOM 2236 C CA . MET A 1 279 ? 11.257 -6.381 -7.840 1.00 97.69 279 MET A CA 1
ATOM 2237 C C . MET A 1 279 ? 11.582 -7.793 -8.355 1.00 97.69 279 MET A C 1
ATOM 2239 O O . MET A 1 279 ? 12.700 -8.032 -8.815 1.00 97.69 279 MET A O 1
ATOM 2243 N N . PRO A 1 280 ? 10.651 -8.762 -8.253 1.00 96.06 280 PRO A N 1
ATOM 2244 C CA . PRO A 1 280 ? 10.851 -10.102 -8.788 1.00 96.06 280 PRO A CA 1
ATOM 2245 C C . PRO A 1 280 ? 11.138 -10.043 -10.289 1.00 96.06 280 PRO A C 1
ATOM 2247 O O . PRO A 1 280 ? 10.313 -9.568 -11.071 1.00 96.06 280 PRO A O 1
ATOM 2250 N N . ASN A 1 281 ? 12.286 -10.576 -10.702 1.00 92.12 281 ASN A N 1
ATOM 2251 C CA . ASN A 1 281 ? 12.638 -10.647 -12.113 1.00 92.12 281 ASN A CA 1
ATOM 2252 C C . ASN A 1 281 ? 11.764 -11.695 -12.820 1.00 92.12 281 ASN A C 1
ATOM 2254 O O . ASN A 1 281 ? 11.840 -12.888 -12.524 1.00 92.12 281 ASN A O 1
ATOM 2258 N N . LYS A 1 282 ? 10.903 -11.252 -13.737 1.00 93.56 282 LYS A N 1
ATOM 2259 C CA . LYS A 1 282 ? 10.079 -12.126 -14.577 1.00 93.56 282 LYS A CA 1
ATOM 2260 C C . LYS A 1 282 ? 10.856 -12.432 -15.855 1.00 93.56 282 LYS A C 1
ATOM 2262 O O . LYS A 1 282 ? 11.027 -11.555 -16.697 1.00 93.56 282 LYS A O 1
ATOM 2267 N N . HIS A 1 283 ? 11.334 -13.668 -15.962 1.00 90.44 283 HIS A N 1
ATOM 2268 C CA . HIS A 1 283 ? 12.139 -14.143 -17.086 1.00 90.44 283 HIS A CA 1
ATOM 2269 C C . HIS A 1 283 ? 11.293 -14.337 -18.355 1.00 90.44 283 HIS A C 1
ATOM 2271 O O . HIS A 1 283 ? 10.151 -14.792 -18.264 1.00 90.44 283 HIS A O 1
ATOM 2277 N N . TYR A 1 284 ? 11.878 -13.996 -19.505 1.00 89.44 284 TYR A N 1
ATOM 2278 C CA . TYR A 1 284 ? 11.371 -14.222 -20.863 1.00 89.44 284 TYR A CA 1
ATOM 2279 C C . TYR A 1 284 ? 12.487 -14.829 -21.706 1.00 89.44 284 TYR A C 1
ATOM 2281 O O . TYR A 1 284 ? 13.660 -14.491 -21.418 1.00 89.44 284 TYR A O 1
#

Secondary structure (DSSP, 8-state):
-----PPPPSS--S---EEEEEEEEEEEEEETTEEEEEEEEEEEEEEES--HHHHH--GGG---HHHHHHHHHHHHHHH--S-HHHHHHHHHHHHHHH-TTEEEEEEEEEEP-EEEEEEE--------------SS--BTTEEEEEEEEEE--S-EEEEEEEEESS-SSPEEEEEEEEEEEEESSSB-B-S----TT--PPPBSS--EEEEEEEEEEES-SSS--HHHHHHHHHHHHHHHHH-BTTTB--BS-HHHHHHHHHHHHHHH-TTEEEEEEE--B---

Sequence (284 aa):
SMDGQETPLQYEITDHGYGKDAVKVLHVSRKGPVHTIQEFEVGTHLKLYSKKDYYQGNNSDIVATDSQKNTVYLLAKKYGIESPEKFALMLGQHFLNKYSHVEEAHVHVETYPWQRVCQEETKSVNNQGQGSCNNFTSIDNRSLHNHAFIFTPTALHYCDVVIRRTDPKQTVITGIKGLRVLKTTQSSFVNFVNDEFRSLPDQYDRIFSTVVDCSWEYSDTETVNFSRAWQTVKNIILRNFAGDPQVGVSSPSVQHTLYLSEKQVLDVIPQVSVISMTMPNKHY

InterPro domains:
  IPR002042 Uricase [PF01014] (17-161)
  IPR002042 Uricase [PF01014] (174-284)
  IPR002042 Uricase [PIRSF000241] (7-284)
  IPR002042 Uricase [PR00093] (19-30)
  IPR002042 Uricase [PR00093] (58-72)
  IPR002042 Uricase [PR00093] (94-107)
  IPR002042 Uricase [PR00093] (179-195)
  IPR002042 Uricase [PR00093] (195-207)
  IPR002042 Uricase [PTHR42874] (10-284)
  IPR002042 Uricase [TIGR03383] (14-284)
  IPR019842 Uricase, conserved site [PS00366] (179-206)

pLDDT: mean 91.63, std 15.12, range [34.25, 98.88]

Foldseek 3Di:
DDDPPDDDDPDDDPDDKDEDWQLWDKFWDDDDLAIDIWIKTKIKIWDFPDPCCPPPVDCPLPPDRVNLSVLLVVCCVPPNDDDQQVSQVVSFVCCVVVRVRTFKMKMKMKIFQKDFDKAAPPPPPDDDDDDDDDDDADDPRIGTRRDDIDGDPQWIKMWMWMDGPPDPDIKIKIKIFFNKDKDAWLEWEDDDDDDPPDPDHTGPIGIWIWGKIKMFTFPDDPPDPVVVLHVVLVVLLVCLQFPDPPPTHHHHDPVVSVVSSQVVSVVPPVRTDDMDMDTDTDHD

Organism: Drosophila miranda (NCBI:txid7229)